Protein AF-I9QY25-F1 (afdb_monomer_lite)

Organism: NCBI:txid997874

Foldseek 3Di:
DVVVVVVVVVVVVVVVVVPDLQWWKWAQDPVDRKTFTDPDRCPPDDPQRVVVVLVDHPLQWFWDAAPVRQKIWIAGAPARHTGIITGSPDDDRIGGPVNVVVSCVVRVPDCCVRCNQVNNVVSVVVCLVVQNAFQVSVCVRQVDHADPQWDQRVPSQKIFGHDDGGTNDIAGNQNAHDQLVSCVPDPLNVQQLVVLVVLDDDSVSSRVSSNVLRVLLVVDDPVCQVVCVDPQNSSLSVVSSCVPVVDWDAQVVVCVSLSVQWDFDDDDCFWTWTDDDPDIFIATNRRTTDDDD

Structure (mmCIF, N/CA/C/O backbone):
data_AF-I9QY25-F1
#
_entry.id   AF-I9QY25-F1
#
loop_
_atom_site.group_PDB
_atom_site.id
_atom_site.type_symbol
_atom_site.label_atom_id
_atom_site.label_alt_id
_atom_site.label_comp_id
_atom_site.label_asym_id
_atom_site.label_entity_id
_atom_site.label_seq_id
_atom_site.pdbx_PDB_ins_code
_atom_site.Cartn_x
_atom_site.Cartn_y
_atom_site.Cartn_z
_atom_site.occupancy
_atom_site.B_iso_or_equiv
_atom_site.auth_seq_id
_atom_site.auth_comp_id
_atom_site.auth_asym_id
_atom_site.auth_atom_id
_atom_site.pdbx_PDB_model_num
ATOM 1 N N . MET A 1 1 ? 12.094 52.875 -14.397 1.00 48.88 1 MET A N 1
ATOM 2 C CA . MET A 1 1 ? 12.601 52.190 -15.612 1.00 48.88 1 MET A CA 1
ATOM 3 C C . MET A 1 1 ? 13.707 51.161 -15.349 1.00 48.88 1 MET A C 1
ATOM 5 O O . MET A 1 1 ? 13.515 50.025 -15.752 1.00 48.88 1 MET A O 1
ATOM 9 N N . LYS A 1 2 ? 14.810 51.464 -14.635 1.00 45.16 2 LYS A N 1
ATOM 10 C CA . LYS A 1 2 ? 15.917 50.494 -14.416 1.00 45.16 2 LYS A CA 1
ATOM 11 C C . LYS A 1 2 ? 15.538 49.197 -13.663 1.00 45.16 2 LYS A C 1
ATOM 13 O O . LYS A 1 2 ? 16.076 48.146 -13.980 1.00 45.16 2 LYS A O 1
ATOM 18 N N . ARG A 1 3 ? 14.589 49.241 -12.715 1.00 44.16 3 ARG A N 1
ATOM 19 C CA . ARG A 1 3 ? 14.143 48.051 -11.950 1.00 44.16 3 ARG A CA 1
ATOM 20 C C . ARG A 1 3 ? 13.257 47.084 -12.748 1.00 44.16 3 ARG A C 1
ATOM 22 O O . ARG A 1 3 ? 13.341 45.884 -12.534 1.00 44.16 3 ARG A O 1
ATOM 29 N N . ILE A 1 4 ? 12.460 47.597 -13.688 1.00 54.38 4 ILE A N 1
ATOM 30 C CA . ILE A 1 4 ? 11.592 46.779 -14.556 1.00 54.38 4 ILE A CA 1
ATOM 31 C C . ILE A 1 4 ? 12.439 46.043 -15.602 1.00 54.38 4 ILE A C 1
ATOM 33 O O . ILE A 1 4 ? 12.222 44.862 -15.845 1.00 54.38 4 ILE A O 1
ATOM 37 N N . LEU A 1 5 ? 13.466 46.710 -16.145 1.00 49.66 5 LEU A N 1
ATOM 38 C CA . LEU A 1 5 ? 14.411 46.094 -17.079 1.00 49.66 5 LEU A CA 1
ATOM 39 C C . LEU A 1 5 ? 15.208 44.953 -16.419 1.00 49.66 5 LEU A C 1
ATOM 41 O O . LEU A 1 5 ? 15.420 43.922 -17.044 1.00 49.66 5 LEU A O 1
ATOM 45 N N . PHE A 1 6 ? 15.589 45.106 -15.145 1.00 47.41 6 PHE A N 1
ATOM 46 C CA . PHE A 1 6 ? 16.298 44.068 -14.386 1.00 47.41 6 PHE A CA 1
ATOM 47 C C . PHE A 1 6 ? 15.404 42.858 -14.070 1.00 47.41 6 PHE A C 1
ATOM 49 O O . PHE A 1 6 ? 15.859 41.725 -14.164 1.00 47.41 6 PHE A O 1
ATOM 56 N N . PHE A 1 7 ? 14.120 43.081 -13.764 1.00 49.12 7 PHE A N 1
ATOM 57 C CA . PHE A 1 7 ? 13.146 42.003 -13.548 1.00 49.12 7 PHE A CA 1
ATOM 58 C C . PHE A 1 7 ? 12.831 41.233 -14.840 1.00 49.12 7 PHE A C 1
ATOM 60 O O . PHE A 1 7 ? 12.749 40.010 -14.819 1.00 49.12 7 PHE A O 1
ATOM 67 N N . LEU A 1 8 ? 12.722 41.930 -15.975 1.00 49.22 8 LEU A N 1
ATOM 68 C CA . LEU A 1 8 ? 12.556 41.302 -17.291 1.00 49.22 8 LEU A CA 1
ATOM 69 C C . LEU A 1 8 ? 13.801 40.518 -17.723 1.00 49.22 8 LEU A C 1
ATOM 71 O O . LEU A 1 8 ? 13.656 39.429 -18.262 1.00 49.22 8 LEU A O 1
ATOM 75 N N . LEU A 1 9 ? 15.009 41.018 -17.439 1.00 52.88 9 LEU A N 1
ATOM 76 C CA . LEU A 1 9 ? 16.264 40.290 -17.669 1.00 52.88 9 LEU A CA 1
ATOM 77 C C . LEU A 1 9 ? 16.407 39.058 -16.768 1.00 52.88 9 LEU A C 1
ATOM 79 O O . LEU A 1 9 ? 16.950 38.058 -17.222 1.00 52.88 9 LEU A O 1
ATOM 83 N N . LEU A 1 10 ? 15.889 39.103 -15.535 1.00 46.84 10 LEU A N 1
ATOM 84 C CA . LEU A 1 10 ? 15.859 37.952 -14.628 1.00 46.84 10 LEU A CA 1
ATOM 85 C C . LEU A 1 10 ? 14.854 36.886 -15.098 1.00 46.84 10 LEU A C 1
ATOM 87 O O . LEU A 1 10 ? 15.150 35.700 -15.077 1.00 46.84 10 LEU A O 1
ATOM 91 N N . ILE A 1 11 ? 13.676 37.299 -15.577 1.00 52.09 11 ILE A N 1
ATOM 92 C CA . ILE A 1 11 ? 12.681 36.382 -16.157 1.00 52.09 11 ILE A CA 1
ATOM 93 C C . ILE A 1 11 ? 13.186 35.813 -17.492 1.00 52.09 11 ILE A C 1
ATOM 95 O O . ILE A 1 11 ? 12.966 34.637 -17.775 1.00 52.09 11 ILE A O 1
ATOM 99 N N . LEU A 1 12 ? 13.910 36.601 -18.298 1.00 38.56 12 LEU A N 1
ATOM 100 C CA . LEU A 1 12 ? 14.587 36.085 -19.489 1.00 38.56 12 LEU A CA 1
ATOM 101 C C . LEU A 1 12 ? 15.712 35.113 -19.118 1.00 38.56 12 LEU A C 1
ATOM 103 O O . LEU A 1 12 ? 15.798 34.069 -19.743 1.00 38.56 12 LEU A O 1
ATOM 107 N N . SER A 1 13 ? 16.547 35.387 -18.110 1.00 44.09 13 SER A N 1
ATOM 108 C CA . SER A 1 13 ? 17.650 34.485 -17.743 1.00 44.09 13 SER A CA 1
ATOM 109 C C . SER A 1 13 ? 17.171 33.182 -17.096 1.00 44.09 13 SER A C 1
ATOM 111 O O . SER A 1 13 ? 17.763 32.134 -17.347 1.00 44.09 13 SER A O 1
ATOM 113 N N . ILE A 1 14 ? 16.059 33.207 -16.354 1.00 43.31 14 ILE A N 1
ATOM 114 C CA . ILE A 1 14 ? 15.400 31.996 -15.837 1.00 43.31 14 ILE A CA 1
ATOM 115 C C . ILE A 1 14 ? 14.810 31.163 -16.989 1.00 43.31 14 ILE A C 1
ATOM 117 O O . ILE A 1 14 ? 14.897 29.938 -16.956 1.00 43.31 14 ILE A O 1
ATOM 121 N N . ASN A 1 15 ? 14.285 31.807 -18.038 1.00 34.62 15 ASN A N 1
ATOM 122 C CA . ASN A 1 15 ? 13.790 31.117 -19.235 1.00 34.62 15 ASN A CA 1
ATOM 123 C C . ASN A 1 15 ? 14.898 30.695 -20.218 1.00 34.62 15 ASN A C 1
ATOM 125 O O . ASN A 1 15 ? 14.691 29.773 -20.993 1.00 34.62 15 ASN A O 1
ATOM 129 N N . ILE A 1 16 ? 16.070 31.336 -20.206 1.00 36.91 16 ILE A N 1
ATOM 130 C CA . ILE A 1 16 ? 17.208 30.953 -21.060 1.00 36.91 16 ILE A CA 1
ATOM 131 C C . ILE A 1 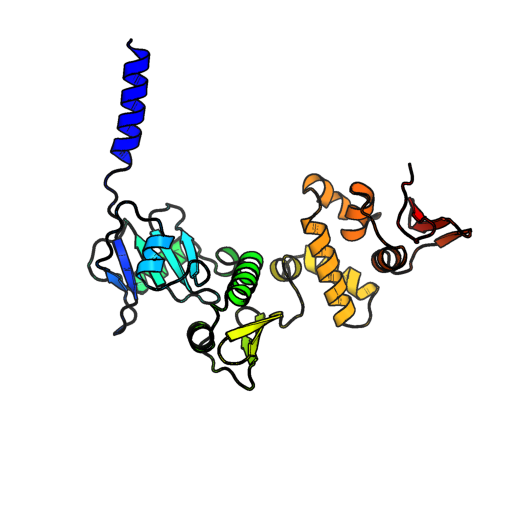16 ? 17.996 29.796 -20.425 1.00 36.91 16 ILE A C 1
ATOM 133 O O . ILE A 1 16 ? 18.485 28.932 -21.146 1.00 36.91 16 ILE A O 1
ATOM 137 N N . CYS A 1 17 ? 18.062 29.703 -19.091 1.00 32.25 17 CYS A N 1
ATOM 138 C CA . CYS A 1 17 ? 18.705 28.571 -18.408 1.00 32.25 17 CYS A CA 1
ATOM 139 C C . CYS A 1 17 ? 17.866 27.278 -18.382 1.00 32.25 17 CYS A C 1
ATOM 141 O O . CYS A 1 17 ? 18.402 26.233 -18.021 1.00 32.25 17 CYS A O 1
ATOM 143 N N . SER A 1 18 ? 16.584 27.308 -18.767 1.00 33.47 18 SER A N 1
ATOM 144 C CA . SER A 1 18 ? 15.737 26.105 -18.863 1.00 33.47 18 SER A CA 1
ATOM 145 C C . SER A 1 18 ? 15.717 25.470 -20.261 1.00 33.47 18 SER A C 1
ATOM 147 O O . SER A 1 18 ? 15.105 24.420 -20.455 1.00 33.47 18 SER A O 1
ATOM 149 N N . ILE A 1 19 ? 16.411 26.065 -21.237 1.00 42.88 19 ILE A N 1
ATOM 150 C CA . ILE A 1 19 ? 16.438 25.626 -22.635 1.00 42.88 19 ILE A CA 1
ATOM 151 C C . ILE A 1 19 ? 17.854 25.138 -22.961 1.00 42.88 19 ILE A C 1
ATOM 153 O O . ILE A 1 19 ? 18.700 25.948 -23.318 1.00 42.88 19 ILE A O 1
ATOM 157 N N . ALA A 1 20 ? 18.096 23.827 -22.801 1.00 40.28 20 ALA A N 1
ATOM 158 C CA . ALA A 1 20 ? 19.137 23.000 -23.461 1.00 40.28 20 ALA A CA 1
ATOM 159 C C . ALA A 1 20 ? 19.708 21.871 -22.573 1.00 40.28 20 ALA A C 1
ATOM 161 O O . ALA A 1 20 ? 20.866 21.483 -22.722 1.00 40.28 20 ALA A O 1
ATOM 162 N N . THR A 1 21 ? 18.929 21.291 -21.658 1.00 52.97 21 THR A N 1
ATOM 163 C CA . THR A 1 21 ? 19.218 19.915 -21.220 1.00 52.97 21 THR A CA 1
ATOM 164 C C . THR A 1 21 ? 18.370 18.982 -22.070 1.00 52.97 21 THR A C 1
ATOM 166 O O . THR A 1 21 ? 17.193 18.767 -21.800 1.00 52.97 21 THR A O 1
ATOM 169 N N . GLU A 1 22 ? 18.949 18.493 -23.168 1.00 70.69 22 GLU A N 1
ATOM 170 C CA . GLU A 1 22 ? 18.343 17.418 -23.953 1.00 70.69 22 GLU A CA 1
ATOM 171 C C . GLU A 1 22 ? 18.372 16.151 -23.100 1.00 70.69 22 GLU A C 1
ATOM 173 O O . GLU A 1 22 ? 19.410 15.508 -22.938 1.00 70.69 22 GLU A O 1
ATOM 178 N N . TYR A 1 23 ? 17.235 15.831 -22.490 1.00 84.50 23 TYR A N 1
ATOM 179 C CA . TYR A 1 23 ? 17.050 14.540 -21.851 1.00 84.50 23 TYR A CA 1
ATOM 180 C C . TYR A 1 23 ? 17.054 13.457 -22.926 1.00 84.50 23 TYR A C 1
ATOM 182 O O . TYR A 1 23 ? 16.398 13.577 -23.959 1.00 84.50 23 TYR A O 1
ATOM 190 N N . ILE A 1 24 ? 17.791 12.384 -22.677 1.00 91.31 24 ILE A N 1
ATOM 191 C CA . ILE A 1 24 ? 17.807 11.214 -23.541 1.00 91.31 24 ILE A CA 1
ATOM 192 C C . ILE A 1 24 ? 16.979 10.131 -22.866 1.00 91.31 24 ILE A C 1
ATOM 194 O O . ILE A 1 24 ? 17.177 9.837 -21.686 1.00 91.31 24 ILE A O 1
ATOM 198 N N . VAL A 1 25 ? 16.049 9.552 -23.623 1.00 94.19 25 VAL A N 1
ATOM 199 C CA . VAL A 1 25 ? 15.232 8.422 -23.182 1.00 94.19 25 VAL A CA 1
ATOM 200 C C . VAL A 1 25 ? 15.896 7.138 -23.646 1.00 94.19 25 VAL A C 1
ATOM 202 O O . VAL A 1 25 ? 16.154 6.970 -24.835 1.00 94.19 25 VAL A O 1
ATOM 205 N N . TYR A 1 26 ? 16.133 6.222 -22.721 1.00 96.50 26 TYR A N 1
ATOM 206 C CA . TYR A 1 26 ? 16.568 4.861 -22.991 1.00 96.50 26 TYR A CA 1
ATOM 207 C C . TYR A 1 26 ? 15.449 3.892 -22.629 1.00 96.50 26 TYR A C 1
ATOM 209 O O . TYR A 1 26 ? 14.805 4.054 -21.593 1.00 96.50 26 TYR A O 1
ATOM 217 N N . VAL A 1 27 ? 15.232 2.880 -23.462 1.00 96.62 27 VAL A N 1
ATOM 218 C CA . VAL A 1 27 ? 14.245 1.812 -23.241 1.00 96.62 27 VAL A CA 1
ATOM 219 C C . VAL A 1 27 ? 14.946 0.453 -23.211 1.00 96.62 27 VAL A C 1
ATOM 221 O O . VAL A 1 27 ? 15.998 0.321 -23.846 1.00 96.62 27 VAL A O 1
ATOM 224 N N . PRO A 1 28 ? 14.410 -0.551 -22.492 1.00 95.56 28 PRO A N 1
ATOM 225 C CA . PRO A 1 28 ? 14.968 -1.898 -22.497 1.00 95.56 28 PRO A CA 1
ATOM 226 C C . PRO A 1 28 ? 15.128 -2.434 -23.920 1.00 95.56 28 PRO A C 1
ATOM 228 O O . PRO A 1 28 ? 14.218 -2.326 -24.746 1.00 95.56 28 PRO A O 1
ATOM 231 N N . ASN A 1 29 ? 16.282 -3.027 -24.209 1.00 92.75 29 ASN A N 1
ATOM 232 C CA . ASN A 1 29 ? 16.488 -3.751 -25.451 1.00 92.75 29 ASN A CA 1
ATOM 233 C C . ASN A 1 29 ? 15.792 -5.116 -25.368 1.00 92.75 29 ASN A C 1
ATOM 235 O O . ASN A 1 29 ? 15.903 -5.831 -24.381 1.00 92.75 29 ASN A O 1
ATOM 239 N N . THR A 1 30 ? 15.094 -5.519 -26.424 1.00 86.44 30 THR A N 1
ATOM 240 C CA . THR A 1 30 ? 14.435 -6.833 -26.479 1.00 86.44 30 THR A CA 1
ATOM 241 C C . THR A 1 30 ? 15.406 -7.978 -26.772 1.00 86.44 30 THR A C 1
ATOM 243 O O . THR A 1 30 ? 15.038 -9.141 -26.635 1.00 86.44 30 THR A O 1
ATOM 246 N N . GLN A 1 31 ? 16.637 -7.667 -27.189 1.00 87.31 31 GLN A N 1
ATOM 247 C CA . GLN A 1 31 ? 17.643 -8.654 -27.596 1.00 87.31 31 GLN A CA 1
ATOM 248 C C . GLN A 1 31 ? 18.694 -8.956 -26.520 1.00 87.31 31 GLN A C 1
ATOM 250 O O . GLN A 1 31 ? 19.385 -9.967 -26.615 1.00 87.31 31 GLN A O 1
ATOM 255 N N . ASN A 1 32 ? 18.874 -8.069 -25.541 1.00 90.81 32 ASN A N 1
ATOM 256 C CA . ASN A 1 32 ? 19.834 -8.222 -24.449 1.00 90.81 32 ASN A CA 1
ATOM 257 C C . ASN A 1 32 ? 19.424 -7.359 -23.251 1.00 90.81 32 ASN A C 1
ATOM 259 O O . ASN A 1 32 ? 18.462 -6.609 -23.325 1.00 90.81 32 ASN A O 1
ATOM 263 N N . GLU A 1 33 ? 20.177 -7.438 -22.160 1.00 88.62 33 GLU A N 1
ATOM 264 C CA . GLU A 1 33 ? 19.867 -6.733 -20.910 1.00 88.62 33 GLU A CA 1
ATOM 265 C C . GLU A 1 33 ? 20.170 -5.221 -20.942 1.00 88.62 33 GLU A C 1
ATOM 267 O O . GLU A 1 33 ? 19.865 -4.510 -19.989 1.00 88.62 33 GLU A O 1
ATOM 272 N N . ASN A 1 34 ? 20.773 -4.701 -22.017 1.00 94.62 34 ASN A N 1
ATOM 273 C CA . ASN A 1 34 ? 21.101 -3.279 -22.116 1.00 94.62 34 ASN A CA 1
ATOM 274 C C . ASN A 1 34 ? 19.884 -2.439 -22.516 1.00 94.62 34 ASN A C 1
ATOM 276 O O . ASN A 1 34 ? 18.829 -2.941 -22.896 1.00 94.62 34 ASN A O 1
ATOM 280 N N . PHE A 1 35 ? 20.069 -1.125 -22.495 1.00 96.31 35 PHE A N 1
ATOM 281 C CA . PHE A 1 35 ? 19.060 -0.157 -22.882 1.00 96.31 35 PHE A CA 1
ATOM 282 C C . PHE A 1 35 ? 19.514 0.584 -24.131 1.00 96.31 35 PHE A C 1
ATOM 284 O O . PHE A 1 35 ? 20.694 0.893 -24.295 1.00 96.31 35 PHE A O 1
ATOM 291 N N . ILE A 1 36 ? 18.577 0.878 -25.022 1.00 95.44 36 ILE A N 1
ATOM 292 C CA . ILE A 1 36 ? 18.845 1.584 -26.275 1.00 95.44 36 ILE A CA 1
ATOM 293 C C . ILE A 1 36 ? 18.184 2.951 -26.255 1.00 95.44 36 ILE A C 1
ATOM 295 O O . ILE A 1 36 ? 17.087 3.120 -25.718 1.00 95.44 36 ILE A O 1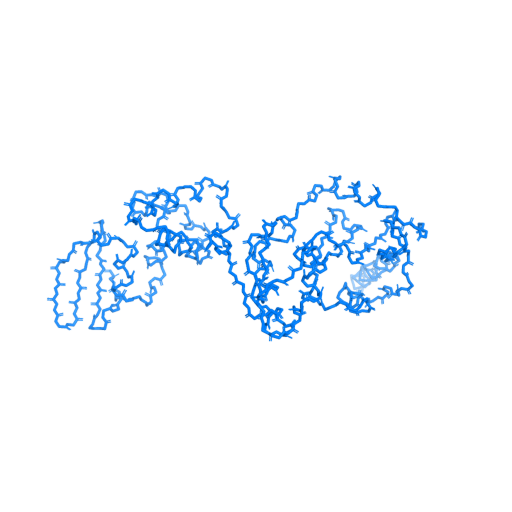
ATOM 299 N N . LYS A 1 37 ? 18.857 3.932 -26.850 1.00 94.12 37 LYS A N 1
ATOM 300 C CA . LYS A 1 37 ? 18.304 5.268 -27.035 1.00 94.12 37 LYS A CA 1
ATOM 301 C C . LYS A 1 37 ? 17.018 5.188 -27.863 1.00 94.12 37 LYS A C 1
ATOM 303 O O . LYS A 1 37 ? 17.013 4.671 -28.977 1.00 94.12 37 LYS A O 1
ATOM 308 N N . SER A 1 38 ? 15.938 5.720 -27.307 1.00 92.50 38 SER A N 1
ATOM 309 C CA . SER A 1 38 ? 14.655 5.881 -27.978 1.00 92.50 38 SER A CA 1
ATOM 310 C C . SER A 1 38 ? 14.662 7.126 -28.868 1.00 92.50 38 SER A C 1
ATOM 312 O O . SER A 1 38 ? 15.370 8.099 -28.605 1.00 92.50 38 SER A O 1
ATOM 314 N N . ASN A 1 39 ? 13.829 7.104 -29.908 1.00 89.38 39 ASN A N 1
ATOM 315 C CA . ASN A 1 39 ? 13.608 8.237 -30.809 1.00 89.38 39 ASN A CA 1
ATOM 316 C C . ASN A 1 39 ? 12.528 9.210 -30.297 1.00 89.38 39 ASN A C 1
ATOM 318 O O . ASN A 1 39 ? 12.127 10.110 -31.032 1.00 89.38 39 ASN A O 1
ATOM 322 N N . ILE A 1 40 ? 12.028 9.024 -29.069 1.00 87.81 40 ILE A N 1
ATOM 323 C CA . ILE A 1 40 ? 11.030 9.915 -28.467 1.00 87.81 40 ILE A CA 1
ATOM 324 C C . ILE A 1 40 ? 11.616 11.320 -28.315 1.00 87.81 40 ILE A C 1
ATOM 326 O O . ILE A 1 40 ? 12.612 11.522 -27.620 1.00 87.81 40 ILE A O 1
ATOM 330 N N . ASP A 1 41 ? 10.953 12.297 -28.933 1.00 82.75 41 ASP A N 1
ATOM 331 C CA . ASP A 1 41 ? 11.227 13.709 -28.684 1.00 82.75 41 ASP A CA 1
ATOM 332 C C . ASP A 1 41 ? 10.729 14.077 -27.284 1.00 82.75 41 ASP A C 1
ATOM 334 O O . ASP A 1 41 ? 9.536 13.983 -27.002 1.00 82.75 41 ASP A O 1
ATOM 338 N N . VAL A 1 42 ? 11.638 14.484 -26.404 1.00 82.75 42 VAL A N 1
ATOM 339 C CA . VAL A 1 42 ? 11.336 14.869 -25.017 1.00 82.75 42 VAL A CA 1
ATOM 340 C C . VAL A 1 42 ? 10.912 16.330 -24.876 1.00 82.75 42 VAL A C 1
ATOM 342 O O . VAL A 1 42 ? 10.529 16.766 -23.788 1.00 82.75 42 VAL A O 1
ATOM 345 N N . LYS A 1 43 ? 11.013 17.129 -25.944 1.00 81.56 43 LYS A N 1
ATOM 346 C CA . LYS A 1 43 ? 10.816 18.574 -25.868 1.00 81.56 43 LYS A CA 1
ATOM 347 C C . LYS A 1 43 ? 9.390 18.905 -25.428 1.00 81.56 43 LYS A C 1
ATOM 349 O O . LYS A 1 43 ? 8.419 18.535 -26.079 1.00 81.56 43 LYS A O 1
ATOM 354 N N . ASN A 1 44 ? 9.277 19.657 -24.332 1.00 80.81 44 ASN A N 1
ATOM 355 C CA . ASN A 1 44 ? 8.008 20.075 -23.724 1.00 80.81 44 ASN A CA 1
ATOM 356 C C . ASN A 1 44 ? 7.077 18.917 -23.303 1.00 80.81 44 ASN A C 1
ATOM 358 O O . ASN A 1 44 ? 5.873 19.136 -23.165 1.00 80.81 44 ASN A O 1
ATOM 362 N N . LYS A 1 45 ? 7.599 17.701 -23.087 1.00 84.50 45 LYS A N 1
ATOM 363 C CA . LYS A 1 45 ? 6.807 16.562 -22.601 1.00 84.50 45 LYS A CA 1
ATOM 364 C C . LYS A 1 45 ? 7.009 16.336 -21.106 1.00 84.50 45 LYS A C 1
ATOM 366 O O . LYS A 1 45 ? 8.117 16.456 -20.589 1.00 84.50 45 LYS A O 1
ATOM 371 N N . SER A 1 46 ? 5.924 15.994 -20.415 1.00 89.31 46 SER A N 1
ATOM 372 C CA . SER A 1 46 ? 5.994 15.416 -19.072 1.00 89.31 46 SER A CA 1
ATOM 373 C C . SER A 1 46 ? 6.479 13.963 -19.147 1.00 89.31 46 SER A C 1
ATOM 375 O O . SER A 1 46 ? 6.448 13.339 -20.209 1.00 89.31 46 SER A O 1
ATOM 377 N N . ILE A 1 47 ? 6.886 13.404 -18.005 1.00 90.56 47 ILE A N 1
ATOM 378 C CA . ILE A 1 47 ? 7.208 11.971 -17.888 1.00 90.56 47 ILE A CA 1
ATOM 379 C C . ILE A 1 47 ? 6.000 11.114 -18.284 1.00 90.56 47 ILE A C 1
ATOM 381 O O . ILE A 1 47 ? 6.172 10.104 -18.962 1.00 90.56 47 ILE A O 1
ATOM 385 N N . ASP A 1 48 ? 4.792 11.557 -17.935 1.00 91.19 48 ASP A N 1
ATOM 386 C CA . ASP A 1 48 ? 3.554 10.861 -18.281 1.00 91.19 48 ASP A CA 1
ATOM 387 C C . ASP A 1 48 ? 3.334 10.794 -19.788 1.00 91.19 48 ASP A C 1
ATOM 389 O O . ASP A 1 48 ? 3.072 9.716 -20.309 1.00 91.19 48 ASP A O 1
ATOM 393 N N . ASN A 1 49 ? 3.560 11.896 -20.509 1.00 91.81 49 ASN A N 1
ATOM 394 C CA . ASN A 1 49 ? 3.457 11.900 -21.968 1.00 91.81 49 ASN A CA 1
ATOM 395 C C . ASN A 1 49 ? 4.516 10.986 -22.612 1.00 91.81 49 ASN A C 1
ATOM 397 O O . ASN A 1 49 ? 4.234 10.311 -23.598 1.00 91.81 49 ASN A O 1
ATOM 401 N N . ILE A 1 50 ? 5.735 10.946 -22.057 1.00 92.56 50 ILE A N 1
ATOM 402 C CA . ILE A 1 50 ? 6.801 10.047 -22.533 1.00 92.56 50 ILE A CA 1
ATOM 403 C C . ILE A 1 50 ? 6.393 8.581 -22.326 1.00 92.56 50 ILE A C 1
ATOM 405 O O . ILE A 1 50 ? 6.545 7.768 -23.235 1.00 92.56 50 ILE A O 1
ATOM 409 N N . CYS A 1 51 ? 5.864 8.235 -21.151 1.00 93.12 51 CYS A N 1
ATOM 410 C CA . CYS A 1 51 ? 5.446 6.868 -20.843 1.00 93.12 51 CYS A CA 1
ATOM 411 C C . CYS A 1 51 ? 4.194 6.448 -21.627 1.00 93.12 51 CYS A C 1
ATOM 413 O O . CYS A 1 51 ? 4.104 5.297 -22.051 1.00 93.12 51 CYS A O 1
ATOM 415 N N . GLU A 1 52 ? 3.266 7.370 -21.881 1.00 93.12 52 GLU A N 1
ATOM 416 C CA . GLU A 1 52 ? 2.086 7.128 -22.712 1.00 93.12 52 GLU A CA 1
ATOM 417 C C . GLU A 1 52 ? 2.473 6.824 -24.167 1.00 93.12 52 GLU A C 1
ATOM 419 O O . GLU A 1 52 ? 1.951 5.876 -24.751 1.00 93.12 52 GLU A O 1
ATOM 424 N N . GLU A 1 53 ? 3.461 7.532 -24.729 1.00 94.06 53 GLU A N 1
ATOM 425 C CA . GLU A 1 53 ? 4.030 7.208 -26.050 1.00 94.06 53 GLU A CA 1
ATOM 426 C C . GLU A 1 53 ? 4.729 5.842 -26.089 1.00 94.06 53 GLU A C 1
ATOM 428 O O . GLU A 1 53 ? 4.784 5.202 -27.140 1.00 94.06 53 GLU A O 1
ATOM 433 N N . LEU A 1 54 ? 5.220 5.364 -24.943 1.00 93.06 54 LEU A N 1
ATOM 434 C CA . LEU A 1 54 ? 5.732 4.001 -24.772 1.00 93.06 54 LEU A CA 1
ATOM 435 C C . LEU A 1 54 ? 4.621 2.962 -24.533 1.00 93.06 54 LEU A C 1
ATOM 437 O O . LEU A 1 54 ? 4.921 1.780 -24.368 1.00 93.06 54 LEU A O 1
ATOM 441 N N . GLY A 1 55 ? 3.351 3.376 -24.520 1.00 92.69 55 GLY A N 1
ATOM 442 C CA . GLY A 1 55 ? 2.188 2.508 -24.334 1.00 92.69 55 GLY A CA 1
ATOM 443 C C . GLY A 1 55 ? 1.818 2.235 -22.874 1.00 92.69 55 GLY A C 1
ATOM 444 O O . GLY A 1 55 ? 1.048 1.311 -22.609 1.00 92.69 55 GLY A O 1
ATOM 445 N N . TYR A 1 56 ? 2.342 3.009 -21.920 1.00 91.88 56 TYR A N 1
ATOM 446 C CA . TYR A 1 56 ? 2.075 2.830 -20.493 1.00 91.88 56 TYR A CA 1
ATOM 447 C C . TYR A 1 56 ? 1.149 3.913 -19.942 1.00 91.88 56 TYR A C 1
ATOM 449 O O . TYR A 1 56 ? 1.419 5.106 -20.034 1.00 91.88 56 TYR A O 1
ATOM 457 N N . SER A 1 57 ? 0.073 3.484 -19.279 1.00 92.25 57 SER A N 1
ATOM 458 C CA . SER A 1 57 ? -0.753 4.381 -18.467 1.00 92.25 57 SER A CA 1
ATOM 459 C C . SER A 1 57 ? 0.014 4.837 -17.212 1.00 92.25 57 SER A C 1
ATOM 461 O O . SER A 1 57 ? 0.699 4.002 -16.615 1.00 92.25 57 SER A O 1
ATOM 463 N N . PRO A 1 58 ? -0.181 6.082 -16.724 1.00 89.19 58 PRO A N 1
ATOM 464 C CA . PRO A 1 58 ? 0.385 6.575 -15.459 1.00 89.19 58 PRO A CA 1
ATOM 465 C C . PRO A 1 58 ? 0.108 5.717 -14.218 1.00 89.19 58 PRO A C 1
ATOM 467 O O . PRO A 1 58 ? 0.781 5.850 -13.203 1.00 89.19 58 PRO A O 1
ATOM 470 N N . LEU A 1 59 ? -0.879 4.818 -14.279 1.00 91.81 59 LEU A N 1
ATOM 471 C CA . LEU A 1 59 ? -1.188 3.892 -13.187 1.00 91.81 59 LEU A CA 1
ATOM 472 C C . LEU A 1 59 ? -0.385 2.589 -13.225 1.00 91.81 59 LEU A C 1
ATOM 474 O O . LEU A 1 59 ? -0.401 1.844 -12.247 1.00 91.81 59 LEU A O 1
ATOM 478 N N . LEU A 1 60 ? 0.308 2.314 -14.331 1.00 94.44 60 LEU A N 1
ATOM 479 C CA . LEU A 1 60 ? 1.065 1.081 -14.557 1.00 94.44 60 LEU A CA 1
ATOM 480 C C . LEU A 1 60 ? 2.568 1.244 -14.318 1.00 94.44 60 LEU A C 1
ATOM 482 O O . LEU A 1 60 ? 3.312 0.273 -14.465 1.00 94.44 60 LEU A O 1
ATOM 486 N N . TYR A 1 61 ? 3.011 2.428 -13.892 1.00 95.31 61 TYR A N 1
ATOM 487 C CA . TYR A 1 61 ? 4.387 2.665 -13.476 1.00 95.31 61 TYR A CA 1
ATOM 488 C C . TYR A 1 61 ? 4.496 3.548 -12.234 1.00 95.31 61 TYR A C 1
ATOM 490 O O . TYR A 1 61 ? 3.541 4.201 -11.816 1.00 95.31 61 TYR A O 1
ATOM 498 N N . TYR A 1 62 ? 5.686 3.552 -11.645 1.00 95.31 62 TYR A N 1
ATOM 499 C CA . TYR A 1 62 ? 6.118 4.534 -10.663 1.00 95.31 62 TYR A CA 1
ATOM 500 C C . TYR A 1 62 ? 7.473 5.110 -11.072 1.00 95.31 62 TYR A C 1
ATOM 502 O O . TYR A 1 62 ? 8.250 4.490 -11.801 1.00 95.31 62 TYR A O 1
ATOM 510 N N . THR A 1 63 ? 7.758 6.312 -10.589 1.00 95.44 63 THR A N 1
ATOM 511 C CA . THR A 1 63 ? 8.940 7.073 -10.989 1.00 95.44 63 THR A CA 1
ATOM 512 C C . THR A 1 63 ? 9.869 7.264 -9.805 1.00 95.44 63 THR A C 1
ATOM 514 O O . THR A 1 63 ? 9.427 7.557 -8.695 1.00 95.44 63 THR A O 1
ATOM 517 N N . TRP A 1 64 ? 11.169 7.147 -10.049 1.00 96.00 64 TRP A N 1
ATOM 518 C CA . TRP A 1 64 ? 12.201 7.475 -9.077 1.00 96.00 64 TRP A CA 1
ATOM 519 C C . TRP A 1 64 ? 13.265 8.383 -9.699 1.00 96.00 64 TRP A C 1
ATOM 521 O O . TRP A 1 64 ? 13.593 8.265 -10.880 1.00 96.00 64 TRP A O 1
ATOM 531 N N . PHE A 1 65 ? 13.810 9.285 -8.885 1.00 93.38 65 PHE A N 1
ATOM 532 C CA . PHE A 1 65 ? 14.779 10.294 -9.299 1.00 93.38 65 PHE A CA 1
ATOM 533 C C . PHE A 1 65 ? 16.090 10.105 -8.543 1.00 93.38 65 PHE A C 1
ATOM 535 O O . PHE A 1 65 ? 16.089 9.857 -7.334 1.00 93.38 65 PHE A O 1
ATOM 542 N N . THR A 1 66 ? 17.212 10.292 -9.236 1.00 92.94 66 THR A N 1
ATOM 543 C CA . THR A 1 66 ? 18.506 10.438 -8.566 1.00 92.94 66 THR A CA 1
ATOM 544 C C . THR A 1 66 ? 18.518 11.696 -7.702 1.00 92.94 66 THR A C 1
ATOM 546 O O . THR A 1 66 ? 17.795 12.659 -7.963 1.00 92.94 66 THR A O 1
ATOM 549 N N . LYS A 1 67 ? 19.369 11.724 -6.669 1.00 88.25 67 LYS A N 1
ATOM 550 C CA . LYS A 1 67 ? 19.435 12.856 -5.721 1.00 88.25 67 LYS A CA 1
ATOM 551 C C . LYS A 1 67 ? 19.805 14.182 -6.391 1.00 88.25 67 LYS A C 1
ATOM 553 O O . LYS A 1 67 ? 19.452 15.245 -5.891 1.00 88.25 67 LYS A O 1
ATOM 558 N N . ASP A 1 68 ? 20.537 14.108 -7.498 1.00 88.12 68 ASP A N 1
ATOM 559 C CA . ASP A 1 68 ? 20.946 15.251 -8.312 1.00 88.12 68 ASP A CA 1
ATOM 560 C C . ASP A 1 68 ? 19.945 15.605 -9.426 1.00 88.12 68 ASP A C 1
ATOM 562 O O . ASP A 1 68 ? 20.207 16.524 -10.199 1.00 88.12 68 ASP A O 1
ATOM 566 N N . TYR A 1 69 ? 18.821 14.881 -9.518 1.00 85.81 69 TYR A N 1
ATOM 567 C CA . TYR A 1 69 ? 17.763 15.032 -10.523 1.00 85.81 69 TYR A CA 1
AT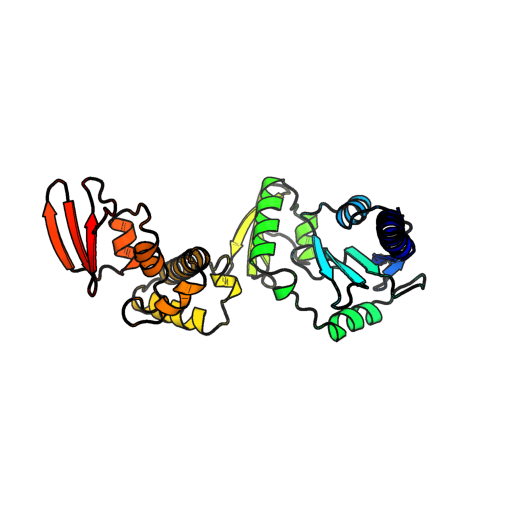OM 568 C C . TYR A 1 69 ? 18.227 14.916 -11.983 1.00 85.81 69 TYR A C 1
ATOM 570 O O . TYR A 1 69 ? 17.485 15.265 -12.900 1.00 85.81 69 TYR A O 1
ATOM 578 N N . LYS A 1 70 ? 19.436 14.400 -12.236 1.00 89.44 70 LYS A N 1
ATOM 579 C CA . LYS A 1 70 ? 19.947 14.240 -13.605 1.00 89.44 70 LYS A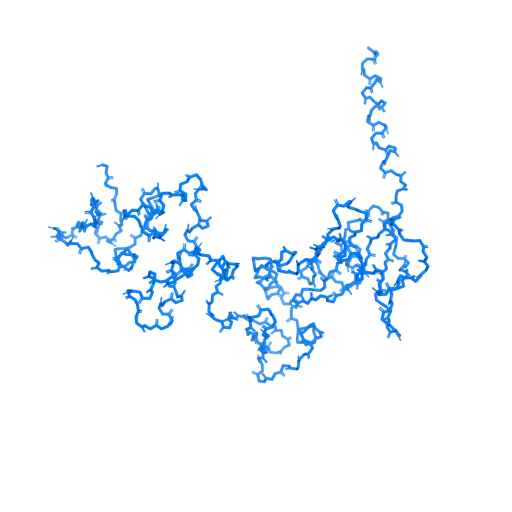 CA 1
ATOM 580 C C . LYS A 1 70 ? 19.400 13.015 -14.314 1.00 89.44 70 LYS A C 1
ATOM 582 O O . LYS A 1 70 ? 19.433 12.975 -15.545 1.00 89.44 70 LYS A O 1
ATOM 587 N N . THR A 1 71 ? 18.952 12.022 -13.548 1.00 91.88 71 THR A N 1
ATOM 588 C CA . THR A 1 71 ? 18.400 10.774 -14.066 1.00 91.88 71 THR A CA 1
ATOM 589 C C . THR A 1 71 ? 17.077 10.463 -13.386 1.00 91.88 71 THR A C 1
ATOM 591 O O . THR A 1 71 ? 16.948 10.509 -12.164 1.00 91.88 71 THR A O 1
ATOM 594 N N . THR A 1 72 ? 16.101 10.117 -14.209 1.00 94.44 72 THR A N 1
ATOM 595 C CA . THR A 1 72 ? 14.790 9.623 -13.811 1.00 94.44 72 THR A CA 1
ATOM 596 C C . THR A 1 72 ? 14.641 8.206 -14.338 1.00 94.44 72 THR A C 1
ATOM 598 O O . THR A 1 72 ? 14.957 7.946 -15.497 1.00 94.44 72 THR A O 1
ATOM 601 N N . ILE A 1 73 ? 14.159 7.289 -13.509 1.00 97.00 73 ILE A N 1
ATOM 602 C CA . ILE A 1 73 ? 13.901 5.903 -13.900 1.00 97.00 73 ILE A CA 1
ATOM 603 C C . ILE A 1 73 ? 12.424 5.617 -13.651 1.00 97.00 73 ILE A C 1
ATOM 605 O O . ILE A 1 73 ? 11.924 5.825 -12.543 1.00 97.00 73 ILE A O 1
ATOM 609 N N . CYS A 1 74 ? 11.732 5.174 -14.698 1.00 97.38 74 CYS A N 1
ATOM 610 C CA . CYS A 1 74 ? 10.335 4.762 -14.630 1.00 97.38 74 CYS A CA 1
ATOM 611 C C . CYS A 1 74 ? 10.290 3.238 -14.570 1.00 97.38 74 CYS A C 1
ATOM 613 O O . CYS A 1 74 ? 10.836 2.571 -15.449 1.00 97.38 74 CYS A O 1
ATOM 615 N N . PHE A 1 75 ? 9.647 2.700 -13.543 1.00 97.44 75 PHE A N 1
ATOM 616 C CA . PHE A 1 75 ? 9.536 1.271 -13.273 1.00 97.44 75 PHE A CA 1
ATOM 617 C C . PHE A 1 75 ? 8.086 0.825 -13.409 1.00 97.44 75 PHE A C 1
ATOM 619 O O . PHE A 1 75 ? 7.191 1.558 -12.994 1.00 97.44 75 PHE A O 1
ATOM 626 N N . LYS A 1 76 ? 7.825 -0.377 -13.920 1.00 96.50 76 LYS A N 1
ATOM 627 C CA . LYS A 1 76 ? 6.481 -0.963 -13.864 1.00 96.50 76 LYS A CA 1
ATOM 628 C C . LYS A 1 76 ? 6.058 -1.117 -12.406 1.00 96.50 76 LYS A C 1
ATOM 630 O O . LYS A 1 76 ? 6.870 -1.465 -11.551 1.00 96.50 76 LYS A O 1
ATOM 635 N N . ILE A 1 77 ? 4.775 -0.910 -12.114 1.00 96.25 77 ILE A N 1
ATOM 636 C CA . ILE A 1 77 ? 4.258 -1.170 -10.765 1.00 96.25 77 ILE A CA 1
ATOM 637 C C . ILE A 1 77 ? 4.559 -2.605 -10.316 1.00 96.25 77 ILE A C 1
ATOM 639 O O . ILE A 1 77 ? 4.667 -3.514 -11.134 1.00 96.25 77 ILE A O 1
ATOM 643 N N . LEU A 1 78 ? 4.672 -2.793 -9.001 1.00 95.94 78 LEU A N 1
ATOM 644 C CA . LEU A 1 78 ? 4.839 -4.090 -8.328 1.00 95.94 78 LEU A CA 1
ATOM 645 C C . LEU A 1 78 ? 6.121 -4.856 -8.707 1.00 95.94 78 LEU A C 1
ATOM 647 O O . LEU A 1 78 ? 6.254 -6.028 -8.363 1.00 95.94 78 LEU A O 1
ATOM 651 N N . SER A 1 79 ? 7.074 -4.218 -9.384 1.00 95.62 79 SER A N 1
ATOM 652 C CA . SER A 1 79 ? 8.342 -4.825 -9.793 1.00 95.62 79 SER A CA 1
ATOM 653 C C . SER A 1 79 ? 9.439 -3.767 -9.884 1.00 95.62 79 SER A C 1
ATOM 655 O O . SER A 1 79 ? 9.169 -2.575 -9.776 1.00 95.62 79 SER A O 1
ATOM 657 N N . MET A 1 80 ? 10.678 -4.206 -10.102 1.00 94.38 80 MET A N 1
ATOM 658 C CA . MET A 1 80 ? 11.800 -3.329 -10.458 1.00 94.38 80 MET A CA 1
ATOM 659 C C . MET A 1 80 ? 12.073 -3.333 -11.972 1.00 94.38 80 MET A C 1
ATOM 661 O O . MET A 1 80 ? 13.137 -2.896 -12.408 1.00 94.38 80 MET A O 1
ATOM 665 N N . ASP A 1 81 ? 11.116 -3.802 -12.779 1.00 94.56 81 ASP A N 1
ATOM 666 C CA . ASP A 1 81 ? 11.215 -3.774 -14.236 1.00 94.56 81 ASP A CA 1
ATOM 667 C C . ASP A 1 81 ? 11.219 -2.331 -14.731 1.00 94.56 81 ASP A C 1
ATOM 669 O O . ASP A 1 81 ? 10.255 -1.591 -14.532 1.00 94.56 81 ASP A O 1
ATOM 673 N N . ILE A 1 82 ? 12.276 -1.931 -15.428 1.00 96.31 82 ILE A N 1
ATOM 674 C CA . ILE A 1 82 ? 12.396 -0.575 -15.961 1.00 96.31 82 ILE A CA 1
ATOM 675 C C . ILE A 1 82 ? 11.617 -0.464 -17.274 1.00 96.31 82 ILE A C 1
ATOM 677 O O . ILE A 1 82 ? 11.780 -1.274 -18.181 1.00 96.31 82 ILE A O 1
ATOM 681 N N . ILE A 1 83 ? 10.799 0.578 -17.389 1.00 95.81 83 ILE A N 1
ATOM 682 C CA . ILE A 1 83 ? 10.116 0.983 -18.625 1.00 95.81 83 ILE A CA 1
ATOM 683 C C . ILE A 1 83 ? 11.026 1.889 -19.443 1.00 95.81 83 ILE A C 1
ATOM 685 O O . ILE A 1 83 ? 11.216 1.678 -20.639 1.00 95.81 83 ILE A O 1
ATOM 689 N N . CYS A 1 84 ? 11.597 2.902 -18.792 1.00 96.56 84 CYS A N 1
ATOM 690 C CA . CYS A 1 84 ? 12.553 3.797 -19.420 1.00 96.56 84 CYS A CA 1
ATOM 691 C C . CYS A 1 84 ? 13.460 4.493 -18.402 1.00 96.56 84 CYS A C 1
ATOM 693 O O . CYS A 1 84 ? 13.090 4.710 -17.245 1.00 96.56 84 CYS A O 1
ATOM 695 N N . VAL A 1 85 ? 14.630 4.912 -18.877 1.00 96.69 85 VAL A N 1
ATOM 696 C CA . VAL A 1 85 ? 15.564 5.794 -18.170 1.00 96.69 85 VAL A CA 1
ATOM 697 C C . VAL A 1 85 ? 15.638 7.114 -18.924 1.00 96.69 85 VAL A C 1
ATOM 699 O O . VAL A 1 85 ? 15.944 7.133 -20.110 1.00 96.69 85 VAL A O 1
ATOM 702 N N . ILE A 1 86 ? 15.373 8.222 -18.243 1.00 94.31 86 ILE A N 1
ATOM 703 C CA . ILE A 1 86 ? 15.428 9.574 -18.797 1.00 94.31 86 ILE A CA 1
ATOM 704 C C . ILE A 1 86 ? 16.613 10.274 -18.139 1.00 94.31 86 ILE A C 1
ATOM 706 O O . ILE A 1 86 ? 16.596 10.514 -16.932 1.00 94.31 86 ILE A O 1
ATOM 710 N N . THR A 1 87 ? 17.668 10.571 -18.894 1.00 91.56 87 THR A N 1
ATOM 711 C CA . THR A 1 87 ? 18.914 11.090 -18.314 1.00 91.56 87 THR A CA 1
ATOM 712 C C . THR A 1 87 ? 19.561 12.175 -19.158 1.00 91.56 87 THR A C 1
ATOM 714 O O . THR A 1 87 ? 19.470 12.183 -20.382 1.00 91.56 87 THR A O 1
ATOM 717 N N . THR A 1 88 ? 20.247 13.090 -18.480 1.00 86.12 88 THR A N 1
ATOM 718 C CA . THR A 1 88 ? 21.140 14.092 -19.088 1.00 86.12 88 THR A CA 1
ATOM 719 C C . THR A 1 88 ? 22.616 13.700 -18.974 1.00 86.12 88 THR A C 1
ATOM 721 O O . THR A 1 88 ? 23.477 14.327 -19.592 1.00 86.12 88 THR A O 1
ATOM 724 N N . SER A 1 89 ? 22.918 12.660 -18.190 1.00 80.06 89 SER A N 1
ATOM 725 C CA . SER A 1 89 ? 24.283 12.257 -17.832 1.00 80.06 89 SER A CA 1
ATOM 726 C C . SER A 1 89 ? 24.913 11.274 -18.816 1.00 80.06 89 SER A C 1
ATOM 728 O O . SER A 1 89 ? 26.122 11.066 -18.760 1.00 80.06 89 SER A O 1
ATOM 730 N N . TYR A 1 90 ? 24.123 10.672 -19.708 1.00 81.69 90 TYR A N 1
ATOM 731 C CA . TYR A 1 90 ? 24.573 9.598 -20.590 1.00 81.69 90 TYR A CA 1
ATOM 732 C C . TYR A 1 90 ? 24.194 9.885 -22.044 1.00 81.69 90 TYR A C 1
ATOM 734 O O . TYR A 1 90 ? 23.023 10.137 -22.330 1.00 81.69 90 TYR A O 1
ATOM 742 N N . LYS A 1 91 ? 25.176 9.872 -22.955 1.00 81.69 91 LYS A N 1
ATOM 743 C CA . LYS A 1 91 ? 25.012 10.333 -24.349 1.00 81.69 91 LYS A CA 1
ATOM 744 C C . LYS A 1 91 ? 25.209 9.254 -25.417 1.00 81.69 91 LYS A C 1
ATOM 746 O O . LYS A 1 91 ? 24.932 9.533 -26.584 1.00 81.69 91 LYS A O 1
ATOM 751 N N . ASP A 1 92 ? 25.671 8.065 -25.040 1.00 86.50 92 ASP A N 1
ATOM 752 C CA . ASP A 1 92 ? 25.905 6.979 -25.993 1.00 86.50 92 ASP A CA 1
ATOM 753 C C . ASP A 1 92 ? 24.585 6.359 -26.466 1.00 86.50 92 ASP A C 1
ATOM 755 O O . ASP A 1 92 ? 23.543 6.501 -25.840 1.00 86.50 92 ASP A O 1
ATOM 759 N N . THR A 1 93 ? 24.602 5.643 -27.589 1.00 88.62 93 THR A N 1
ATOM 760 C CA . THR A 1 93 ? 23.384 5.019 -28.140 1.00 88.62 93 THR A CA 1
ATOM 761 C C . THR A 1 93 ? 22.873 3.855 -27.284 1.00 88.62 93 THR A C 1
ATOM 763 O O . THR A 1 93 ? 21.687 3.529 -27.329 1.00 88.62 93 THR A O 1
ATOM 766 N N . ILE A 1 94 ? 23.763 3.219 -26.519 1.00 93.12 94 ILE A N 1
ATOM 767 C CA . ILE A 1 94 ? 23.475 2.056 -25.677 1.00 93.12 94 ILE A CA 1
ATOM 768 C C . ILE A 1 94 ? 23.856 2.408 -24.248 1.00 93.12 94 ILE A C 1
ATOM 770 O O . ILE A 1 94 ? 25.019 2.697 -24.005 1.00 93.12 94 ILE A O 1
ATOM 774 N N . LEU A 1 95 ? 22.905 2.323 -23.322 1.00 94.56 95 LEU A N 1
ATOM 775 C CA . LEU A 1 95 ? 23.121 2.432 -21.883 1.00 94.56 95 LEU A CA 1
ATOM 776 C C . LEU A 1 95 ? 23.208 1.015 -21.286 1.00 94.56 95 LEU A C 1
ATOM 778 O O . LEU A 1 95 ? 22.203 0.299 -21.278 1.00 94.56 95 LEU A O 1
ATOM 782 N N . PRO A 1 96 ? 24.385 0.567 -20.814 1.00 94.88 96 PRO A N 1
ATOM 783 C CA . PRO A 1 96 ? 24.538 -0.769 -20.249 1.00 94.88 96 PRO A CA 1
ATOM 784 C C . PRO A 1 96 ? 23.742 -0.959 -18.955 1.00 94.88 96 PRO A C 1
ATOM 786 O O . PRO A 1 96 ? 23.663 -0.035 -18.142 1.00 94.88 96 PRO A O 1
ATOM 789 N N . LEU A 1 97 ? 23.245 -2.179 -18.706 1.00 94.19 97 LEU A N 1
ATOM 790 C CA . LEU A 1 97 ? 22.582 -2.516 -17.434 1.00 94.19 97 LEU A CA 1
ATOM 791 C C . LEU A 1 97 ? 23.479 -2.206 -16.228 1.00 94.19 97 LEU A C 1
ATOM 793 O O . LEU A 1 97 ? 23.031 -1.607 -15.254 1.00 94.19 97 LEU A O 1
ATOM 797 N N . THR A 1 98 ? 24.770 -2.522 -16.339 1.00 94.94 98 THR A N 1
ATOM 798 C CA . THR A 1 98 ? 25.761 -2.279 -15.279 1.00 94.94 98 THR A CA 1
ATOM 799 C C . THR A 1 98 ? 25.892 -0.806 -14.898 1.00 94.94 98 THR A C 1
ATOM 801 O O . THR A 1 98 ? 26.273 -0.491 -13.772 1.00 94.94 98 THR A O 1
ATOM 804 N N . GLU A 1 99 ? 25.573 0.122 -15.802 1.00 95.25 99 GLU A N 1
ATOM 805 C CA . GLU A 1 99 ? 25.570 1.548 -15.485 1.00 95.25 99 GLU A CA 1
ATOM 806 C C . GLU A 1 99 ? 24.307 1.951 -14.717 1.00 95.25 99 GLU A C 1
ATOM 808 O O . GLU A 1 99 ? 24.380 2.727 -13.766 1.00 95.25 99 GLU A O 1
ATOM 813 N N . ILE A 1 100 ? 23.158 1.362 -15.048 1.00 94.56 100 ILE A N 1
ATOM 814 C CA . ILE A 1 100 ? 21.915 1.555 -14.292 1.00 94.56 100 ILE A CA 1
ATOM 815 C C . ILE A 1 100 ? 22.054 0.989 -12.879 1.00 94.56 100 ILE A C 1
ATOM 817 O O . ILE A 1 100 ? 21.700 1.667 -11.915 1.00 94.56 100 ILE A O 1
ATOM 821 N N . GLU A 1 101 ? 22.633 -0.201 -12.732 1.00 95.25 101 GLU A N 1
ATOM 822 C CA . GLU A 1 101 ? 22.918 -0.805 -11.426 1.00 95.25 101 GLU A CA 1
ATOM 823 C C . GLU A 1 101 ? 23.799 0.108 -10.565 1.00 95.25 101 GLU A C 1
ATOM 825 O O . GLU A 1 101 ? 23.485 0.357 -9.398 1.00 95.25 101 GLU A O 1
ATOM 830 N N . LYS A 1 102 ? 24.856 0.696 -11.147 1.00 95.44 102 LYS A N 1
ATOM 831 C CA . LYS A 1 102 ? 25.684 1.698 -10.458 1.00 95.44 102 LYS A CA 1
ATOM 832 C C . LYS A 1 102 ? 24.889 2.940 -10.076 1.00 95.44 102 LYS A C 1
ATOM 834 O O . LYS A 1 102 ? 25.066 3.436 -8.966 1.00 95.44 102 LYS A O 1
ATOM 839 N N . ILE A 1 103 ? 24.033 3.460 -10.960 1.00 94.69 103 ILE A N 1
ATOM 840 C CA . ILE A 1 103 ? 23.187 4.627 -10.666 1.00 94.69 103 ILE A CA 1
ATOM 841 C C . ILE A 1 103 ? 22.288 4.335 -9.462 1.00 94.69 103 ILE A C 1
ATOM 843 O O . ILE A 1 103 ? 22.245 5.148 -8.534 1.00 94.69 103 ILE A O 1
ATOM 847 N N . LEU A 1 104 ? 21.612 3.184 -9.449 1.00 95.88 104 LEU A N 1
ATOM 848 C CA . LEU A 1 104 ? 20.736 2.763 -8.355 1.00 95.88 104 LEU A CA 1
ATOM 849 C C . LEU A 1 104 ? 21.519 2.598 -7.047 1.00 95.88 104 LEU A C 1
ATOM 851 O O . LEU A 1 104 ? 21.122 3.156 -6.021 1.00 95.88 104 LEU A O 1
ATOM 855 N N . MET A 1 105 ? 22.663 1.911 -7.092 1.00 95.50 105 MET A N 1
ATOM 856 C CA . MET A 1 105 ? 23.515 1.672 -5.926 1.00 95.50 105 MET A CA 1
ATOM 857 C C . MET A 1 105 ? 24.078 2.977 -5.348 1.00 95.50 105 MET A C 1
ATOM 859 O O . MET A 1 105 ? 23.904 3.252 -4.164 1.00 95.50 105 MET A O 1
ATOM 863 N N . ASN A 1 106 ? 24.686 3.831 -6.177 1.00 95.19 106 ASN A N 1
ATOM 864 C CA . ASN A 1 106 ? 25.316 5.084 -5.737 1.00 95.19 106 ASN A CA 1
ATOM 865 C C . ASN A 1 106 ? 24.310 6.097 -5.167 1.00 95.19 106 ASN A C 1
ATOM 867 O O . ASN A 1 106 ? 24.681 7.005 -4.420 1.00 95.19 106 ASN A O 1
ATOM 871 N N . ASN A 1 107 ? 23.031 5.958 -5.514 1.00 94.81 107 ASN A N 1
ATOM 872 C CA . ASN A 1 107 ? 21.959 6.810 -5.011 1.00 94.81 107 ASN A CA 1
ATOM 873 C C . ASN A 1 107 ? 21.147 6.165 -3.878 1.00 94.81 107 ASN A C 1
ATOM 875 O O . ASN A 1 107 ? 20.213 6.804 -3.389 1.00 94.81 107 ASN A O 1
ATOM 879 N N . ASN A 1 108 ? 21.530 4.972 -3.410 1.00 95.00 108 ASN A N 1
ATOM 880 C CA . ASN A 1 108 ? 20.823 4.200 -2.386 1.00 95.00 108 ASN A CA 1
ATOM 881 C C . ASN A 1 108 ? 19.343 3.983 -2.744 1.00 95.00 108 ASN A C 1
ATOM 883 O O . ASN A 1 108 ? 18.461 4.271 -1.930 1.00 95.00 108 ASN A O 1
ATOM 887 N N . TYR A 1 109 ? 19.066 3.541 -3.974 1.00 96.06 109 TYR A N 1
ATOM 888 C CA . TYR A 1 109 ? 17.712 3.169 -4.371 1.00 96.06 109 TYR A CA 1
ATOM 889 C C . TYR A 1 109 ? 17.156 2.089 -3.435 1.00 96.06 109 TYR A C 1
ATOM 891 O O . TYR A 1 109 ? 17.811 1.086 -3.159 1.00 96.06 109 TYR A O 1
ATOM 899 N N . ASP A 1 110 ? 15.930 2.302 -2.971 1.00 94.25 110 ASP A N 1
ATOM 900 C CA . ASP A 1 110 ? 15.203 1.389 -2.098 1.00 94.25 110 ASP A CA 1
ATOM 901 C C . ASP A 1 110 ? 13.775 1.275 -2.631 1.00 94.25 110 ASP A C 1
ATOM 903 O O . ASP A 1 110 ? 13.020 2.252 -2.627 1.00 94.25 110 ASP A O 1
ATOM 907 N N . TYR A 1 111 ? 13.418 0.081 -3.104 1.00 94.38 111 TYR A N 1
ATOM 908 C CA . TYR A 1 111 ? 12.113 -0.213 -3.691 1.00 94.38 111 TYR A CA 1
ATOM 909 C C . TYR A 1 111 ? 10.957 0.115 -2.738 1.00 94.38 111 TYR A C 1
ATOM 911 O O . TYR A 1 111 ? 9.965 0.716 -3.149 1.00 94.38 111 TYR A O 1
ATOM 919 N N . ASN A 1 112 ? 11.098 -0.215 -1.451 1.00 90.88 112 ASN A N 1
ATOM 920 C CA . ASN A 1 112 ? 10.052 0.001 -0.452 1.00 90.88 112 ASN A CA 1
ATOM 921 C C . ASN A 1 112 ? 9.887 1.473 -0.076 1.00 90.88 112 ASN A C 1
ATOM 923 O O . ASN A 1 112 ? 8.813 1.861 0.373 1.00 90.88 112 ASN A O 1
ATOM 927 N N . LYS A 1 113 ? 10.910 2.304 -0.300 1.00 90.56 113 LYS A N 1
ATOM 928 C CA . LYS A 1 113 ? 10.803 3.761 -0.139 1.00 90.56 113 LYS A CA 1
ATOM 929 C C . LYS A 1 113 ? 10.301 4.450 -1.400 1.00 90.56 113 LYS A C 1
ATOM 931 O O . LYS A 1 113 ? 9.483 5.358 -1.307 1.00 90.56 113 LYS A O 1
ATOM 936 N N . ALA A 1 114 ? 10.787 4.036 -2.569 1.00 92.94 114 ALA A N 1
ATOM 937 C CA . ALA A 1 114 ? 10.406 4.627 -3.849 1.00 92.94 114 ALA A CA 1
ATOM 938 C C . ALA A 1 114 ? 8.947 4.313 -4.216 1.00 92.94 114 ALA A C 1
ATOM 940 O O . ALA A 1 114 ? 8.231 5.174 -4.722 1.00 92.94 114 ALA A O 1
ATOM 941 N N . TYR A 1 115 ? 8.497 3.095 -3.922 1.00 94.06 115 TYR A N 1
ATOM 942 C CA . TYR A 1 115 ? 7.147 2.627 -4.198 1.00 94.06 115 TYR A CA 1
ATOM 943 C C . TYR A 1 115 ? 6.563 1.967 -2.951 1.00 94.06 115 TYR A C 1
ATOM 945 O O . TYR A 1 115 ? 6.409 0.755 -2.893 1.00 94.06 115 TYR A O 1
ATOM 953 N N . ASN A 1 116 ? 6.298 2.768 -1.917 1.00 91.00 116 ASN A N 1
ATOM 954 C CA . ASN A 1 116 ? 5.823 2.279 -0.622 1.00 91.00 116 ASN A CA 1
ATOM 955 C C . ASN A 1 116 ? 4.422 1.642 -0.675 1.00 91.00 116 ASN A C 1
ATOM 957 O O . ASN A 1 116 ? 3.718 1.695 -1.686 1.00 91.00 116 ASN A O 1
ATOM 961 N N . THR A 1 117 ? 4.004 1.040 0.443 1.00 92.19 117 THR A N 1
ATOM 962 C CA . THR A 1 117 ? 2.688 0.398 0.591 1.00 92.19 117 THR A CA 1
ATOM 963 C C . THR A 1 117 ? 1.546 1.313 0.163 1.00 92.19 117 THR A C 1
ATOM 965 O O . THR A 1 117 ? 0.703 0.895 -0.625 1.00 92.19 117 THR A O 1
ATOM 968 N N . SER A 1 118 ? 1.554 2.568 0.612 1.00 89.81 118 SER A N 1
ATOM 969 C CA . SER A 1 118 ? 0.515 3.542 0.273 1.00 89.81 118 SER A CA 1
ATOM 970 C C . SER A 1 118 ? 0.400 3.767 -1.243 1.00 89.81 118 SER A C 1
ATOM 972 O O . SER A 1 118 ? -0.699 3.734 -1.798 1.00 89.81 118 SER A O 1
ATOM 974 N N . ASN A 1 119 ? 1.529 3.925 -1.942 1.00 92.12 119 ASN A N 1
ATOM 975 C CA . ASN A 1 119 ? 1.551 4.066 -3.400 1.00 92.12 119 ASN A CA 1
ATOM 976 C C . ASN A 1 119 ? 1.119 2.773 -4.111 1.00 92.12 119 ASN A C 1
ATOM 978 O O . ASN A 1 119 ? 0.369 2.831 -5.084 1.00 92.12 119 ASN A O 1
ATOM 982 N N . ARG A 1 120 ? 1.536 1.601 -3.614 1.00 94.38 120 ARG A N 1
ATOM 983 C CA . ARG A 1 120 ? 1.106 0.292 -4.142 1.00 94.38 120 ARG A CA 1
ATOM 984 C C . ARG A 1 120 ? -0.401 0.126 -4.073 1.00 94.38 120 ARG A C 1
ATOM 986 O O . ARG A 1 120 ? -1.033 -0.140 -5.089 1.00 94.38 120 ARG A O 1
ATOM 993 N N . GLU A 1 121 ? -0.971 0.307 -2.888 1.00 94.75 121 GLU A N 1
ATOM 994 C CA . GLU A 1 121 ? -2.405 0.156 -2.650 1.00 94.75 121 GLU A CA 1
ATOM 995 C C . GLU A 1 121 ? -3.210 1.183 -3.451 1.00 94.75 121 GLU A C 1
ATOM 997 O O . GLU A 1 121 ? -4.231 0.835 -4.042 1.00 94.75 121 GLU A O 1
ATOM 1002 N N . LYS A 1 122 ? -2.730 2.427 -3.567 1.00 94.19 122 LYS A N 1
ATOM 1003 C CA . LYS A 1 122 ? -3.353 3.435 -4.433 1.00 94.19 122 LYS A CA 1
ATOM 1004 C C . LYS A 1 122 ? -3.394 2.983 -5.897 1.00 94.19 122 LYS A C 1
ATOM 1006 O O . LYS A 1 122 ? -4.472 2.948 -6.488 1.00 94.19 122 LYS A O 1
ATOM 1011 N N . ASN A 1 123 ? -2.252 2.607 -6.476 1.00 95.44 123 ASN A N 1
ATOM 1012 C CA . ASN A 1 123 ? -2.185 2.152 -7.868 1.00 95.44 123 ASN A CA 1
ATOM 1013 C C . ASN A 1 123 ? -2.997 0.869 -8.097 1.00 95.44 123 ASN A C 1
ATOM 1015 O O . ASN A 1 123 ? -3.628 0.740 -9.142 1.00 95.44 123 ASN A O 1
ATOM 1019 N N . LEU 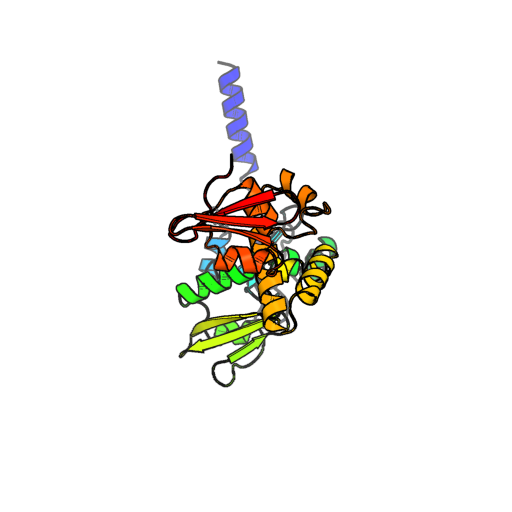A 1 124 ? -3.026 -0.054 -7.129 1.00 96.38 124 LEU A N 1
ATOM 1020 C CA . LEU A 1 124 ? -3.865 -1.253 -7.180 1.00 96.38 124 LEU A CA 1
ATOM 1021 C C . LEU A 1 124 ? -5.353 -0.886 -7.215 1.00 96.38 124 LEU A C 1
ATOM 1023 O O . LEU A 1 124 ? -6.063 -1.308 -8.125 1.00 96.38 124 LEU A O 1
ATOM 1027 N N . ASN A 1 125 ? -5.821 -0.055 -6.281 1.00 96.62 125 ASN A N 1
ATOM 1028 C CA . ASN A 1 125 ? -7.220 0.374 -6.211 1.00 96.62 125 ASN A CA 1
ATOM 1029 C C . ASN A 1 125 ? -7.657 1.130 -7.475 1.00 96.62 125 ASN A C 1
ATOM 1031 O O . ASN A 1 125 ? -8.696 0.829 -8.072 1.00 96.62 125 ASN A O 1
ATOM 1035 N N . GLU A 1 126 ? -6.849 2.089 -7.931 1.00 97.12 126 GLU A N 1
ATOM 1036 C CA . GLU A 1 126 ? -7.141 2.845 -9.148 1.00 97.12 126 GLU A CA 1
ATOM 1037 C C . GLU A 1 126 ? -7.059 1.959 -10.400 1.00 97.12 126 GLU A C 1
ATOM 1039 O O . GLU A 1 126 ? -7.929 2.035 -11.269 1.00 97.12 126 GLU A O 1
ATOM 1044 N N . GLY A 1 127 ? -6.070 1.067 -10.472 1.00 96.56 127 GLY A N 1
ATOM 1045 C CA . GLY A 1 127 ? -5.890 0.122 -11.571 1.00 96.56 127 GLY A CA 1
ATOM 1046 C C . GLY A 1 127 ? -7.033 -0.889 -11.688 1.00 96.56 127 GLY A C 1
ATOM 1047 O O . GLY A 1 127 ? -7.467 -1.180 -12.805 1.00 96.56 127 GLY A O 1
ATOM 1048 N N . ILE A 1 128 ? -7.568 -1.370 -10.561 1.00 97.31 128 ILE A N 1
ATOM 1049 C CA . ILE A 1 128 ? -8.770 -2.217 -10.512 1.00 97.31 128 ILE A CA 1
ATOM 1050 C C . ILE A 1 128 ? -9.986 -1.430 -11.006 1.00 97.31 128 ILE A C 1
ATOM 1052 O O . ILE A 1 128 ? -10.669 -1.870 -11.930 1.00 97.31 128 ILE A O 1
ATOM 1056 N N . SER A 1 129 ? -10.237 -0.239 -10.446 1.00 97.19 129 SER A N 1
ATOM 1057 C CA . SER A 1 129 ? -11.424 0.557 -10.801 1.00 97.19 129 SER A CA 1
ATOM 1058 C C . SER A 1 129 ? -11.468 0.939 -12.286 1.00 97.19 129 SER A C 1
ATOM 1060 O O . SER A 1 129 ? -12.542 0.964 -12.886 1.00 97.19 129 SER A O 1
ATOM 1062 N N . LYS A 1 130 ? -10.302 1.169 -12.903 1.00 96.12 130 LYS A N 1
ATOM 1063 C CA . LYS A 1 130 ? -10.165 1.490 -14.331 1.00 96.12 130 LYS A CA 1
ATOM 1064 C C . LYS A 1 130 ? -9.935 0.272 -15.232 1.00 96.12 130 LYS A C 1
ATOM 1066 O O . LYS A 1 130 ? -9.764 0.454 -16.433 1.00 96.12 130 LYS A O 1
ATOM 1071 N N . ARG A 1 131 ? -9.933 -0.952 -14.686 1.00 95.56 131 ARG A N 1
ATOM 1072 C CA . ARG A 1 131 ? -9.670 -2.207 -15.420 1.00 95.56 131 ARG A CA 1
ATOM 1073 C C . ARG A 1 131 ? -8.370 -2.176 -16.237 1.00 95.56 131 ARG A C 1
ATOM 1075 O O . ARG A 1 131 ? -8.341 -2.570 -17.398 1.00 95.56 131 ARG A O 1
ATOM 1082 N N . LEU A 1 132 ? -7.283 -1.706 -15.630 1.00 94.88 132 LEU A N 1
ATOM 1083 C CA . LEU A 1 132 ? -5.960 -1.635 -16.270 1.00 94.88 132 LEU A CA 1
ATOM 1084 C C . LEU A 1 132 ? -5.054 -2.823 -15.913 1.00 94.88 132 LEU A C 1
ATOM 1086 O O . LEU A 1 132 ? -4.096 -3.109 -16.626 1.00 94.88 132 LEU A O 1
ATOM 1090 N N . LEU A 1 133 ? -5.356 -3.532 -14.824 1.00 96.81 133 LEU A N 1
ATOM 1091 C CA . LEU A 1 133 ? -4.538 -4.629 -14.299 1.00 96.81 133 LEU A CA 1
ATOM 1092 C C . LEU A 1 133 ? -4.976 -5.973 -14.889 1.00 96.81 133 LEU A C 1
ATOM 1094 O O . LEU A 1 133 ? -5.675 -6.750 -14.237 1.00 96.81 133 LEU A O 1
ATOM 1098 N N . ASN A 1 134 ? -4.609 -6.228 -16.145 1.00 96.12 134 ASN A N 1
ATOM 1099 C CA . ASN A 1 134 ? -4.932 -7.495 -16.801 1.00 96.12 134 ASN A CA 1
ATOM 1100 C C . ASN A 1 134 ? -3.972 -8.636 -16.411 1.00 96.12 134 ASN A C 1
ATOM 1102 O O . ASN A 1 134 ? -2.869 -8.398 -15.909 1.00 96.12 134 ASN A O 1
ATOM 1106 N N . LYS A 1 135 ? -4.382 -9.884 -16.668 1.00 97.25 135 LYS A N 1
ATOM 1107 C CA . LYS A 1 135 ? -3.612 -11.091 -16.338 1.00 97.25 135 LYS A CA 1
ATOM 1108 C C . LYS A 1 135 ? -2.217 -11.060 -16.952 1.00 97.25 135 LYS A C 1
ATOM 1110 O O . LYS A 1 135 ? -1.245 -11.225 -16.224 1.00 97.25 135 LYS A O 1
ATOM 1115 N N . SER A 1 136 ? -2.106 -10.799 -18.256 1.00 95.38 136 SER A N 1
ATOM 1116 C CA . SER A 1 136 ? -0.809 -10.794 -18.953 1.00 95.38 136 SER A CA 1
ATOM 1117 C C . SER A 1 136 ? 0.184 -9.794 -18.358 1.00 95.38 136 SER A C 1
ATOM 1119 O O . SER A 1 136 ? 1.358 -10.117 -18.185 1.00 95.38 136 SER A O 1
ATOM 1121 N N . PHE A 1 137 ? -0.296 -8.611 -17.974 1.00 95.06 137 PHE A N 1
ATOM 1122 C CA . PHE A 1 137 ? 0.511 -7.578 -17.347 1.00 95.06 137 PHE A CA 1
ATOM 1123 C C . PHE A 1 137 ? 0.997 -8.031 -15.966 1.00 95.06 137 PHE A C 1
ATOM 1125 O O . PHE A 1 137 ? 2.204 -8.027 -15.724 1.00 95.06 137 PHE A O 1
ATOM 1132 N N . ILE A 1 138 ? 0.099 -8.504 -15.092 1.00 96.81 138 ILE A N 1
ATOM 1133 C CA . ILE A 1 138 ? 0.471 -8.965 -13.743 1.00 96.81 138 ILE A CA 1
ATOM 1134 C C . ILE A 1 138 ? 1.394 -10.193 -13.787 1.00 96.81 138 ILE A C 1
ATOM 1136 O O . ILE A 1 138 ? 2.365 -10.270 -13.038 1.00 96.81 138 ILE A O 1
ATOM 1140 N N . GLU A 1 139 ? 1.154 -11.145 -14.687 1.00 96.31 139 GLU A N 1
ATOM 1141 C CA . GLU A 1 139 ? 2.057 -12.287 -14.865 1.00 96.31 139 GLU A CA 1
ATOM 1142 C C . GLU A 1 139 ? 3.449 -11.848 -15.334 1.00 96.31 139 GLU A C 1
ATOM 1144 O O . GLU A 1 139 ? 4.446 -12.445 -14.923 1.00 96.31 139 GLU A O 1
ATOM 1149 N N . SER A 1 140 ? 3.523 -10.808 -16.176 1.00 93.00 140 SER A N 1
ATOM 1150 C CA . SER A 1 140 ? 4.791 -10.295 -16.699 1.00 93.00 140 SER A CA 1
ATOM 1151 C C . SER A 1 140 ? 5.645 -9.604 -15.637 1.00 93.00 140 SER A C 1
ATOM 1153 O O . SER A 1 140 ? 6.857 -9.749 -15.695 1.00 93.00 140 SER A O 1
ATOM 1155 N N . ILE A 1 141 ? 5.031 -8.905 -14.674 1.00 94.38 141 ILE A N 1
ATOM 1156 C CA . ILE A 1 141 ? 5.741 -8.166 -13.612 1.00 94.38 141 ILE A CA 1
ATOM 1157 C C . ILE A 1 141 ? 6.072 -9.047 -12.400 1.00 94.38 141 ILE A C 1
ATOM 1159 O O . ILE A 1 141 ? 7.093 -8.845 -11.755 1.00 94.38 141 ILE A O 1
ATOM 1163 N N . ILE A 1 142 ? 5.221 -10.032 -12.076 1.00 94.31 142 ILE A N 1
ATOM 1164 C CA . ILE A 1 142 ? 5.460 -10.954 -10.949 1.00 94.31 142 ILE A CA 1
ATOM 1165 C C . ILE A 1 142 ? 6.250 -12.197 -11.392 1.00 94.31 142 ILE A C 1
ATOM 1167 O O . ILE A 1 142 ? 6.692 -12.989 -10.562 1.00 94.31 142 ILE A O 1
ATOM 1171 N N . HIS A 1 143 ? 6.424 -12.391 -12.704 1.00 92.50 143 HIS A N 1
ATOM 1172 C CA . HIS A 1 143 ? 7.077 -13.558 -13.309 1.00 92.50 143 HIS A CA 1
ATOM 1173 C C . HIS A 1 143 ? 6.485 -14.893 -12.834 1.00 92.50 143 HIS A C 1
ATOM 1175 O O . HIS A 1 143 ? 7.187 -15.879 -12.604 1.00 92.50 143 HIS A O 1
ATOM 1181 N N . LYS A 1 144 ? 5.158 -14.933 -12.679 1.00 95.06 144 LYS A N 1
ATOM 1182 C CA . LYS A 1 144 ? 4.417 -16.094 -12.178 1.00 95.06 144 LYS A CA 1
ATOM 1183 C C . LYS A 1 144 ? 3.081 -16.212 -12.894 1.00 95.06 144 LYS A C 1
ATOM 1185 O O . LYS A 1 144 ? 2.403 -15.212 -13.093 1.00 95.06 144 LYS A O 1
ATOM 1190 N N . LYS A 1 145 ? 2.693 -17.439 -13.249 1.00 95.81 145 LYS A N 1
ATOM 1191 C CA . LYS A 1 145 ? 1.390 -17.720 -13.862 1.00 95.81 145 LYS A CA 1
ATOM 1192 C C . LYS A 1 145 ? 0.254 -17.660 -12.847 1.00 95.81 145 LYS A C 1
ATOM 1194 O O . LYS A 1 145 ? 0.400 -18.116 -11.712 1.00 95.81 145 LYS A O 1
ATOM 1199 N N . ILE A 1 146 ? -0.876 -17.108 -13.279 1.00 96.38 146 ILE A N 1
ATOM 1200 C CA . ILE A 1 146 ? -2.120 -17.064 -12.512 1.00 96.38 146 ILE A CA 1
ATOM 1201 C C . ILE A 1 146 ? -2.757 -18.454 -12.559 1.00 96.38 146 ILE A C 1
ATOM 1203 O O . ILE A 1 146 ? -2.928 -19.033 -13.631 1.00 96.38 146 ILE A O 1
ATOM 1207 N N . ALA A 1 147 ? -3.134 -18.975 -11.394 1.00 94.50 147 ALA A N 1
ATOM 1208 C CA . ALA A 1 147 ? -3.788 -20.272 -11.243 1.00 94.50 147 ALA A CA 1
ATOM 1209 C C . ALA A 1 147 ? -5.109 -20.082 -10.495 1.00 94.50 147 ALA A C 1
ATOM 1211 O O . ALA A 1 147 ? -5.169 -19.317 -9.536 1.00 94.50 147 ALA A O 1
ATOM 1212 N N . ASP A 1 148 ? -6.180 -20.731 -10.956 1.00 94.69 148 ASP A N 1
ATOM 1213 C CA . ASP A 1 148 ? -7.514 -20.654 -10.339 1.00 94.69 148 ASP A CA 1
ATOM 1214 C C . ASP A 1 148 ? -7.985 -19.217 -10.065 1.00 94.69 148 ASP A C 1
ATOM 1216 O O . ASP A 1 148 ? -8.521 -18.894 -9.004 1.00 94.69 148 ASP A O 1
ATOM 1220 N N . ASN A 1 149 ? -7.747 -18.329 -11.038 1.00 96.44 149 ASN A N 1
ATOM 1221 C CA . ASN A 1 149 ? -8.064 -16.901 -10.953 1.00 96.44 149 ASN A CA 1
ATOM 1222 C C . ASN A 1 149 ? -7.405 -16.165 -9.773 1.00 96.44 149 ASN A C 1
ATOM 1224 O O . ASN A 1 149 ? -7.860 -15.089 -9.382 1.00 96.44 149 ASN A O 1
ATOM 1228 N N . LYS A 1 150 ? -6.317 -16.709 -9.224 1.00 97.50 150 LYS A N 1
ATOM 1229 C CA . LYS A 1 150 ? -5.556 -16.111 -8.132 1.00 97.50 150 LYS A CA 1
ATOM 1230 C C . LYS A 1 150 ? -4.062 -16.099 -8.420 1.00 97.50 150 LYS A C 1
ATOM 1232 O O . LYS A 1 150 ? -3.522 -16.953 -9.124 1.00 97.50 150 LYS A O 1
ATOM 1237 N N . LEU A 1 151 ? -3.375 -15.125 -7.836 1.00 97.75 151 LEU A N 1
ATOM 1238 C CA . LEU A 1 151 ? -1.919 -15.077 -7.823 1.00 97.75 151 LEU A CA 1
ATOM 1239 C C . LEU A 1 151 ? -1.430 -14.603 -6.465 1.00 97.75 151 LEU A C 1
ATOM 1241 O O . LEU A 1 151 ? -1.790 -13.522 -6.014 1.00 97.75 151 LEU A O 1
ATOM 1245 N N . VAL A 1 152 ? -0.595 -15.424 -5.834 1.00 96.94 152 VAL A N 1
ATOM 1246 C CA . VAL A 1 152 ? 0.099 -15.070 -4.593 1.00 96.94 152 VAL A CA 1
ATOM 1247 C C . VAL A 1 152 ? 1.453 -14.470 -4.950 1.00 96.94 152 VAL A C 1
ATOM 1249 O O . VAL A 1 152 ? 2.308 -15.176 -5.502 1.00 96.94 152 VAL A O 1
ATOM 1252 N N . ASP A 1 153 ? 1.621 -13.194 -4.624 1.00 96.06 153 ASP A N 1
ATOM 1253 C CA . ASP A 1 153 ? 2.846 -12.414 -4.736 1.00 96.06 153 ASP A CA 1
ATOM 1254 C C . ASP A 1 153 ? 3.478 -12.256 -3.349 1.00 96.06 153 ASP A C 1
ATOM 1256 O O . ASP A 1 153 ? 3.040 -11.469 -2.506 1.00 96.06 153 ASP A O 1
ATOM 1260 N N . ASN A 1 154 ? 4.527 -13.037 -3.109 1.00 92.94 154 ASN A N 1
ATOM 1261 C CA . ASN A 1 154 ? 5.267 -12.994 -1.853 1.00 92.94 154 ASN A CA 1
ATOM 1262 C C . ASN A 1 154 ? 6.217 -11.792 -1.772 1.00 92.94 154 ASN A C 1
ATOM 1264 O O . ASN A 1 154 ? 6.575 -11.398 -0.667 1.00 92.94 154 ASN A O 1
ATOM 1268 N N . THR A 1 155 ? 6.604 -11.211 -2.910 1.00 91.94 155 THR A N 1
ATOM 1269 C CA . THR A 1 155 ? 7.549 -10.091 -2.981 1.00 91.94 155 THR A CA 1
ATOM 1270 C C . THR A 1 155 ? 6.897 -8.814 -2.475 1.00 91.94 155 THR A C 1
ATOM 1272 O O . THR A 1 155 ? 7.447 -8.143 -1.606 1.00 91.94 155 THR A O 1
ATOM 1275 N N . ASN A 1 156 ? 5.697 -8.493 -2.968 1.00 93.44 156 ASN A N 1
ATOM 1276 C CA . ASN A 1 156 ? 4.939 -7.339 -2.473 1.00 93.44 156 ASN A CA 1
ATOM 1277 C C . ASN A 1 156 ? 4.011 -7.699 -1.299 1.00 93.44 156 ASN A C 1
ATOM 1279 O O . ASN A 1 156 ? 3.482 -6.811 -0.626 1.00 93.44 156 ASN A O 1
ATOM 1283 N N . GLY A 1 157 ? 3.834 -8.994 -1.022 1.00 94.25 157 GLY A N 1
ATOM 1284 C CA . GLY A 1 157 ? 3.062 -9.496 0.110 1.00 94.25 157 GLY A CA 1
ATOM 1285 C C . GLY A 1 157 ? 1.552 -9.370 -0.086 1.00 94.25 157 GLY A C 1
ATOM 1286 O O . GLY A 1 157 ? 0.857 -9.014 0.869 1.00 94.25 157 GLY A O 1
ATOM 1287 N N . TYR A 1 158 ? 1.063 -9.652 -1.296 1.00 97.00 158 TYR A N 1
ATOM 1288 C CA . TYR A 1 158 ? -0.355 -9.614 -1.653 1.00 97.00 158 TYR A CA 1
ATOM 1289 C C . TYR A 1 158 ? -0.812 -10.894 -2.354 1.00 97.00 158 TYR A C 1
ATOM 1291 O O . TYR A 1 158 ? -0.038 -11.597 -3.002 1.00 97.00 158 TYR A O 1
ATOM 1299 N N . THR A 1 159 ? -2.110 -11.160 -2.264 1.00 97.69 159 THR A N 1
ATOM 1300 C CA . THR A 1 159 ? -2.808 -12.140 -3.089 1.00 97.69 159 THR A CA 1
ATOM 1301 C C . THR A 1 159 ? -3.819 -11.408 -3.955 1.00 97.69 159 THR A C 1
ATOM 1303 O O . THR A 1 159 ? -4.706 -10.724 -3.446 1.00 97.69 159 THR A O 1
ATOM 1306 N N . TYR A 1 160 ? -3.688 -11.567 -5.265 1.00 98.19 160 TYR A N 1
ATOM 1307 C CA . TYR A 1 160 ? -4.539 -10.951 -6.276 1.00 98.19 160 TYR A CA 1
ATOM 1308 C C . TYR A 1 160 ? -5.634 -11.919 -6.719 1.00 98.19 160 TYR A C 1
ATOM 1310 O O . TYR A 1 160 ? -5.365 -13.107 -6.906 1.00 98.19 160 TYR A O 1
ATOM 1318 N N . THR A 1 161 ? -6.848 -11.410 -6.927 1.00 98.50 161 THR A N 1
ATOM 1319 C CA . THR A 1 161 ? -7.990 -12.169 -7.458 1.00 98.50 161 THR A CA 1
ATOM 1320 C C . THR A 1 161 ? -8.457 -11.558 -8.774 1.00 98.50 161 THR A C 1
ATOM 1322 O O . THR A 1 161 ? -8.544 -10.336 -8.910 1.00 98.50 161 THR A O 1
ATOM 1325 N N . PHE A 1 162 ? -8.771 -12.418 -9.740 1.00 98.44 162 PHE A N 1
ATOM 1326 C CA . PHE A 1 162 ? -9.132 -12.045 -11.103 1.00 98.44 162 PHE A CA 1
ATOM 1327 C C . PHE A 1 162 ? -10.529 -12.548 -11.470 1.00 98.44 162 PHE A C 1
ATOM 1329 O O . PHE A 1 162 ? -10.918 -13.651 -11.100 1.00 98.44 162 PHE A O 1
ATOM 1336 N N . GLU A 1 163 ? -11.252 -11.782 -12.281 1.00 97.50 163 GLU A N 1
ATOM 1337 C CA . GLU A 1 163 ? -12.461 -12.242 -12.969 1.00 97.50 163 GLU A CA 1
ATOM 1338 C C . GLU A 1 163 ? -12.301 -11.978 -14.466 1.00 97.50 163 GLU A C 1
ATOM 1340 O O . GLU A 1 163 ? -12.017 -10.859 -14.901 1.00 97.50 163 GLU A O 1
ATOM 1345 N N . GLY A 1 164 ? -12.429 -13.031 -15.276 1.00 95.50 164 GLY A N 1
ATOM 1346 C CA . GLY A 1 164 ? -12.053 -12.960 -16.687 1.00 95.50 164 GLY A CA 1
ATOM 1347 C C . GLY A 1 164 ? -10.561 -12.652 -16.845 1.00 95.50 164 GLY A C 1
ATOM 1348 O O . GLY A 1 164 ? -9.722 -13.423 -16.371 1.00 95.50 164 GLY A O 1
ATOM 1349 N N . ASP A 1 165 ? -10.243 -11.545 -17.519 1.00 96.81 165 ASP A N 1
ATOM 1350 C CA . ASP A 1 165 ? -8.866 -11.107 -17.792 1.00 96.81 165 ASP A CA 1
ATOM 1351 C C . ASP A 1 165 ? -8.348 -10.033 -16.820 1.00 96.81 165 ASP A C 1
ATOM 1353 O O . ASP A 1 165 ? -7.170 -9.700 -16.854 1.00 96.81 165 ASP A O 1
ATOM 1357 N N . TYR A 1 166 ? -9.179 -9.499 -15.921 1.00 97.88 166 TYR A N 1
ATOM 1358 C CA . TYR A 1 166 ? -8.807 -8.351 -15.087 1.00 97.88 166 TYR A CA 1
ATOM 1359 C C . TYR A 1 166 ? -8.775 -8.690 -13.601 1.00 97.88 166 TYR A C 1
ATOM 1361 O O . TYR A 1 166 ? -9.578 -9.484 -13.108 1.00 97.88 166 TYR A O 1
ATOM 1369 N N . MET A 1 167 ? -7.845 -8.065 -12.879 1.00 98.06 167 MET A N 1
ATOM 1370 C CA . MET A 1 167 ? -7.829 -8.079 -11.420 1.00 98.06 167 MET A CA 1
ATOM 1371 C C . MET A 1 167 ? -9.061 -7.335 -10.893 1.00 98.06 167 MET A C 1
ATOM 1373 O O . MET A 1 167 ? -9.343 -6.217 -11.325 1.00 98.06 167 MET A O 1
ATOM 1377 N N . VAL A 1 168 ? -9.774 -7.948 -9.949 1.00 98.19 168 VAL A N 1
ATOM 1378 C CA . VAL A 1 168 ? -10.963 -7.362 -9.305 1.00 98.19 168 VAL A CA 1
ATOM 1379 C C . VAL A 1 168 ? -10.743 -7.034 -7.836 1.00 98.19 168 VAL A C 1
ATOM 1381 O O . VAL A 1 168 ? -11.442 -6.189 -7.284 1.00 98.19 168 VAL A O 1
ATOM 1384 N N . SER A 1 169 ? -9.780 -7.687 -7.189 1.00 98.00 169 SER A N 1
ATOM 1385 C CA . SER A 1 169 ? -9.447 -7.425 -5.794 1.00 98.00 169 SER A CA 1
ATOM 1386 C C . SER A 1 169 ? -8.045 -7.911 -5.452 1.00 98.00 169 SER A C 1
ATOM 1388 O O . SER A 1 169 ? -7.438 -8.717 -6.164 1.00 98.00 169 SER A O 1
ATOM 1390 N N . TYR A 1 170 ? -7.543 -7.421 -4.326 1.00 97.25 170 TYR A N 1
ATOM 1391 C CA . TYR A 1 170 ? -6.326 -7.901 -3.699 1.00 97.25 170 TYR A CA 1
ATOM 1392 C C . TYR A 1 170 ? -6.514 -7.937 -2.182 1.00 97.25 170 TYR A C 1
ATOM 1394 O O . TYR A 1 170 ? -7.318 -7.187 -1.629 1.00 97.25 170 TYR A O 1
ATOM 1402 N N . ILE A 1 171 ? -5.773 -8.815 -1.517 1.00 95.94 171 ILE A N 1
ATOM 1403 C CA . ILE A 1 171 ? -5.676 -8.871 -0.056 1.00 95.94 171 ILE A CA 1
ATOM 1404 C C . ILE A 1 171 ? -4.205 -8.926 0.344 1.00 95.94 171 ILE A C 1
ATOM 1406 O O . ILE A 1 171 ? -3.395 -9.516 -0.371 1.00 95.94 171 ILE A O 1
ATOM 1410 N N . SER A 1 172 ? -3.842 -8.319 1.474 1.00 95.94 172 SER A N 1
ATOM 1411 C CA . SER A 1 172 ? -2.507 -8.525 2.041 1.00 95.94 172 SER A CA 1
ATOM 1412 C C . SER A 1 172 ? -2.369 -9.961 2.542 1.00 95.94 172 SER A C 1
ATOM 1414 O O . SER A 1 172 ? -3.283 -10.479 3.183 1.00 95.94 172 SER A O 1
ATOM 1416 N N . ASN A 1 173 ? -1.222 -10.594 2.286 1.00 95.12 173 ASN A N 1
ATOM 1417 C CA . ASN A 1 173 ? -0.974 -11.985 2.690 1.00 95.12 173 ASN A CA 1
ATOM 1418 C C . ASN A 1 173 ? -0.974 -12.171 4.215 1.00 95.12 173 ASN A C 1
ATOM 1420 O O . ASN A 1 173 ? -1.289 -13.252 4.696 1.00 95.12 173 ASN A O 1
ATOM 1424 N N . ASP A 1 174 ? -0.626 -11.123 4.960 1.00 94.12 174 ASP A N 1
ATOM 1425 C CA . ASP A 1 174 ? -0.632 -11.080 6.427 1.00 94.12 174 ASP A CA 1
ATOM 1426 C C . ASP A 1 174 ? -1.827 -10.298 7.000 1.00 94.12 174 ASP A C 1
ATOM 1428 O O . ASP A 1 174 ? -1.877 -10.033 8.197 1.00 94.12 174 ASP A O 1
ATOM 1432 N N . GLY A 1 175 ? -2.768 -9.878 6.148 1.00 95.38 175 GLY A N 1
ATOM 1433 C CA . GLY A 1 175 ? -3.922 -9.065 6.536 1.00 95.38 175 GLY A CA 1
ATOM 1434 C C . GLY A 1 175 ? -3.608 -7.619 6.947 1.00 95.38 175 GLY A C 1
ATOM 1435 O O . GLY A 1 175 ? -4.544 -6.848 7.150 1.00 95.38 175 GLY A O 1
ATOM 1436 N N . LEU A 1 176 ? -2.336 -7.213 7.031 1.00 95.69 176 LEU A N 1
ATOM 1437 C CA . LEU A 1 176 ? -1.952 -5.837 7.355 1.00 95.69 176 LEU A CA 1
ATOM 1438 C C . LEU A 1 176 ? -2.169 -4.914 6.154 1.00 95.69 176 LEU A C 1
ATOM 1440 O O . LEU A 1 176 ? -1.822 -5.272 5.029 1.00 95.69 176 LEU A O 1
ATOM 1444 N N . ILE A 1 177 ? -2.684 -3.709 6.394 1.00 91.88 177 ILE A N 1
ATOM 1445 C CA . ILE A 1 177 ? -2.970 -2.718 5.343 1.00 91.88 177 ILE A CA 1
ATOM 1446 C C . ILE A 1 177 ? -2.349 -1.355 5.659 1.00 91.88 177 ILE A C 1
ATOM 1448 O O . ILE A 1 177 ? -2.073 -1.038 6.820 1.00 91.88 177 ILE A O 1
ATOM 1452 N N . GLY A 1 178 ? -2.125 -0.539 4.625 1.00 89.94 178 GLY A N 1
ATOM 1453 C CA . GLY A 1 178 ? -1.675 0.847 4.765 1.00 89.94 178 GLY A CA 1
ATOM 1454 C C . GLY A 1 178 ? -0.466 1.014 5.698 1.00 89.94 178 GLY A C 1
ATOM 1455 O O . GLY A 1 178 ? 0.544 0.314 5.576 1.00 89.94 178 GLY A O 1
ATOM 1456 N N . TYR A 1 179 ? -0.581 1.928 6.669 1.00 92.00 179 TYR A N 1
ATOM 1457 C CA . TYR A 1 179 ? 0.493 2.229 7.624 1.00 92.00 179 TYR A CA 1
ATOM 1458 C C . TYR A 1 179 ? 0.897 1.044 8.507 1.00 92.00 179 TYR A C 1
ATOM 1460 O O . TYR A 1 179 ? 2.064 0.958 8.883 1.00 92.00 179 TYR A O 1
ATOM 1468 N N . ALA A 1 180 ? -0.017 0.117 8.815 1.00 95.25 180 ALA A N 1
ATOM 1469 C CA . ALA A 1 180 ? 0.323 -1.062 9.609 1.00 95.25 180 ALA A CA 1
ATOM 1470 C C . ALA A 1 180 ? 1.324 -1.958 8.872 1.00 95.25 180 ALA A C 1
ATOM 1472 O O . ALA A 1 180 ? 2.298 -2.424 9.457 1.00 95.25 180 ALA A O 1
ATOM 1473 N N . LYS A 1 181 ? 1.117 -2.150 7.565 1.00 93.75 181 LYS A N 1
ATOM 1474 C CA . LYS A 1 181 ? 2.038 -2.908 6.713 1.00 93.75 181 LYS A CA 1
ATOM 1475 C C . LYS A 1 181 ? 3.336 -2.139 6.461 1.00 93.75 181 LYS A C 1
ATOM 1477 O O . LYS A 1 181 ? 4.402 -2.742 6.465 1.00 93.75 181 LYS A O 1
ATOM 1482 N N . GLU A 1 182 ? 3.264 -0.820 6.266 1.00 90.75 182 GLU A N 1
ATOM 1483 C CA . GLU A 1 182 ? 4.446 0.037 6.064 1.00 90.75 182 GLU A CA 1
ATOM 1484 C C . GLU A 1 182 ? 5.382 0.059 7.283 1.00 90.75 182 GLU A C 1
ATOM 1486 O O . GLU A 1 182 ? 6.598 0.133 7.127 1.00 90.75 182 GLU A O 1
ATOM 1491 N N . LEU A 1 183 ? 4.826 -0.044 8.493 1.00 92.50 183 LEU A N 1
ATOM 1492 C CA . LEU A 1 183 ? 5.572 0.048 9.749 1.00 92.50 183 LEU A CA 1
ATOM 1493 C C . LEU A 1 183 ? 5.792 -1.305 10.436 1.00 92.50 183 LEU A C 1
ATOM 1495 O O . LEU A 1 183 ? 6.274 -1.317 11.569 1.00 92.50 183 LEU A O 1
ATOM 1499 N N . LYS A 1 184 ? 5.491 -2.425 9.764 1.00 93.06 184 LYS A N 1
ATOM 1500 C CA . LYS A 1 184 ? 5.526 -3.793 10.314 1.00 93.06 184 LYS A CA 1
ATOM 1501 C C . LYS A 1 184 ? 6.817 -4.142 11.065 1.00 93.06 184 LYS A C 1
ATOM 1503 O O . LYS A 1 184 ? 6.767 -4.824 12.082 1.00 93.06 184 LYS A O 1
ATOM 1508 N N . ASP A 1 185 ? 7.953 -3.633 10.598 1.00 90.62 185 ASP A N 1
ATOM 1509 C CA . ASP A 1 185 ? 9.277 -3.953 11.147 1.00 90.62 185 ASP A CA 1
ATOM 1510 C C . ASP A 1 185 ? 9.809 -2.883 12.122 1.00 90.62 185 ASP A C 1
ATOM 1512 O O . ASP A 1 185 ? 11.014 -2.763 12.337 1.00 90.62 185 ASP A O 1
ATOM 1516 N N . THR A 1 186 ? 8.924 -2.069 12.706 1.00 94.88 186 THR A N 1
ATOM 1517 C CA . THR A 1 186 ? 9.293 -0.997 13.648 1.00 94.88 186 THR A CA 1
ATOM 1518 C C . THR A 1 186 ? 8.950 -1.336 15.098 1.00 94.88 186 THR A C 1
ATOM 1520 O O . THR A 1 186 ? 8.012 -2.083 15.381 1.00 94.88 186 THR A O 1
ATOM 1523 N N . ASP A 1 187 ? 9.647 -0.701 16.045 1.00 95.38 187 ASP A N 1
ATOM 1524 C CA . ASP A 1 187 ? 9.340 -0.821 17.478 1.00 95.38 187 ASP A CA 1
ATOM 1525 C C . ASP A 1 187 ? 7.899 -0.414 17.799 1.00 95.38 187 ASP A C 1
ATOM 1527 O O . ASP A 1 187 ? 7.237 -1.041 18.624 1.00 95.38 187 ASP A O 1
ATOM 1531 N N . LEU A 1 188 ? 7.386 0.615 17.117 1.00 95.00 188 LEU A N 1
ATOM 1532 C CA . LEU A 1 188 ? 6.012 1.070 17.297 1.00 95.00 188 LEU A CA 1
ATOM 1533 C C . LEU A 1 188 ? 5.005 -0.026 16.934 1.00 95.00 188 LEU A C 1
ATOM 1535 O O . LEU A 1 188 ? 4.056 -0.254 17.683 1.00 95.00 188 LEU A O 1
ATOM 1539 N N . PHE A 1 189 ? 5.223 -0.721 15.816 1.00 97.12 189 PHE A N 1
ATOM 1540 C CA . PHE A 1 189 ? 4.378 -1.843 15.423 1.00 97.12 189 PHE A CA 1
ATOM 1541 C C . PHE A 1 189 ? 4.422 -2.966 16.453 1.00 97.12 189 PHE A C 1
ATOM 1543 O O . PHE A 1 189 ? 3.370 -3.461 16.845 1.00 97.12 189 PHE A O 1
ATOM 1550 N N . ASN A 1 190 ? 5.608 -3.315 16.955 1.00 97.38 190 ASN A N 1
ATOM 1551 C CA . ASN A 1 190 ? 5.751 -4.352 17.977 1.00 97.38 190 ASN A CA 1
ATOM 1552 C C . ASN A 1 190 ? 5.022 -3.998 19.283 1.00 97.38 190 ASN A C 1
ATOM 1554 O O . ASN A 1 190 ? 4.402 -4.871 19.893 1.00 97.38 190 ASN A O 1
ATOM 1558 N N . ILE A 1 191 ? 5.033 -2.725 19.693 1.00 96.12 191 ILE A N 1
ATOM 1559 C CA . ILE A 1 191 ? 4.278 -2.252 20.863 1.00 96.12 191 ILE A CA 1
ATOM 1560 C C . ILE A 1 191 ? 2.766 -2.373 20.628 1.00 96.12 191 ILE A C 1
ATOM 1562 O O . ILE A 1 191 ? 2.062 -2.937 21.466 1.00 96.12 191 ILE A O 1
ATOM 1566 N N . ILE A 1 192 ? 2.264 -1.886 19.487 1.00 96.75 192 ILE A N 1
ATOM 1567 C CA . ILE A 1 192 ? 0.834 -1.975 19.139 1.00 96.75 192 ILE A CA 1
ATOM 1568 C C . ILE A 1 192 ? 0.395 -3.439 19.055 1.00 96.75 192 ILE A C 1
ATOM 1570 O O . ILE A 1 192 ? -0.633 -3.800 19.622 1.00 96.75 192 ILE A O 1
ATOM 1574 N N . LYS A 1 193 ? 1.194 -4.294 18.410 1.00 97.06 193 LYS A N 1
ATOM 1575 C CA . LYS A 1 193 ? 0.946 -5.733 18.316 1.00 97.06 193 LYS A CA 1
ATOM 1576 C C . LYS A 1 193 ? 0.864 -6.384 19.697 1.00 97.06 193 LYS A C 1
ATOM 1578 O O . LYS A 1 193 ? -0.107 -7.077 19.971 1.00 97.06 193 LYS A O 1
ATOM 1583 N N . THR A 1 194 ? 1.824 -6.107 20.580 1.00 95.94 194 THR A N 1
ATOM 1584 C CA . THR A 1 194 ? 1.833 -6.650 21.951 1.00 95.94 194 THR A CA 1
ATOM 1585 C C . THR A 1 194 ? 0.581 -6.236 22.728 1.00 95.94 194 THR A C 1
ATOM 1587 O O . THR A 1 194 ? -0.004 -7.040 23.453 1.00 95.94 194 THR A O 1
ATOM 1590 N N . ASN A 1 195 ? 0.137 -4.986 22.565 1.00 93.50 195 ASN A N 1
ATOM 1591 C CA . ASN A 1 195 ? -1.104 -4.517 23.175 1.00 93.50 195 ASN A CA 1
ATOM 1592 C C . ASN A 1 195 ? -2.331 -5.229 22.589 1.00 93.50 195 ASN A C 1
ATOM 1594 O O . ASN A 1 195 ? -3.163 -5.697 23.359 1.00 93.50 195 ASN A O 1
ATOM 1598 N N . ALA A 1 196 ? -2.428 -5.379 21.267 1.00 95.31 196 ALA A N 1
ATOM 1599 C CA . ALA A 1 196 ? -3.542 -6.078 20.626 1.00 95.31 196 ALA A CA 1
ATOM 1600 C C . ALA A 1 196 ? -3.624 -7.559 21.052 1.00 95.31 196 ALA A C 1
ATOM 1602 O O . ALA A 1 196 ? -4.709 -8.062 21.346 1.00 95.31 196 ALA A O 1
ATOM 1603 N N . GLU A 1 197 ? -2.483 -8.245 21.157 1.00 95.81 197 GLU A N 1
ATOM 1604 C CA . GLU A 1 197 ? -2.383 -9.643 21.612 1.00 95.81 197 GLU A CA 1
ATOM 1605 C C . GLU A 1 197 ? -2.773 -9.827 23.087 1.00 95.81 197 GLU A C 1
ATOM 1607 O O . GLU A 1 197 ? -3.200 -10.908 23.487 1.00 95.81 197 GLU A O 1
ATOM 1612 N N . LYS A 1 198 ? -2.679 -8.774 23.909 1.00 93.56 198 LYS A N 1
ATOM 1613 C CA . LYS A 1 198 ? -3.115 -8.817 25.312 1.00 93.56 198 LYS A CA 1
ATOM 1614 C C . LYS A 1 198 ? -4.635 -8.946 25.449 1.00 93.56 198 LYS A C 1
ATOM 1616 O O . LYS A 1 198 ? -5.103 -9.534 26.424 1.00 93.56 198 LYS A O 1
ATOM 1621 N N . TYR A 1 199 ? -5.392 -8.379 24.510 1.00 89.88 199 TYR A N 1
ATOM 1622 C CA . TYR A 1 199 ? -6.854 -8.282 24.590 1.00 89.88 199 TYR A CA 1
ATOM 1623 C C . TYR A 1 199 ? -7.586 -9.190 23.595 1.00 89.88 199 TYR A C 1
ATOM 1625 O O . TYR A 1 199 ? -8.775 -9.448 23.773 1.00 89.88 199 TYR A O 1
ATOM 1633 N N . ASN A 1 200 ? -6.889 -9.727 22.589 1.00 91.88 200 ASN A N 1
ATOM 1634 C CA . ASN A 1 200 ? -7.476 -10.580 21.560 1.00 91.88 200 ASN A CA 1
ATOM 1635 C C . ASN A 1 200 ? -6.780 -11.941 21.493 1.00 91.88 200 ASN A C 1
ATOM 1637 O O . ASN A 1 200 ? -5.559 -12.028 21.429 1.00 91.88 200 ASN A O 1
ATOM 1641 N N . THR A 1 201 ? -7.569 -13.015 21.433 1.00 88.19 201 THR A N 1
ATOM 1642 C CA . THR A 1 201 ? -7.060 -14.396 21.340 1.00 88.19 201 THR A CA 1
ATOM 1643 C C . THR A 1 201 ? -7.043 -14.950 19.915 1.00 88.19 201 THR A C 1
ATOM 1645 O O . THR A 1 201 ? -6.315 -15.899 19.634 1.00 88.19 201 THR A O 1
ATOM 1648 N N . ALA A 1 202 ? -7.838 -14.381 19.004 1.00 94.75 202 ALA A N 1
ATOM 1649 C CA . ALA A 1 202 ? -7.885 -14.786 17.603 1.00 94.75 202 ALA A CA 1
ATOM 1650 C C . ALA A 1 202 ? -6.937 -13.927 16.756 1.00 94.75 202 ALA A C 1
ATOM 1652 O O . ALA A 1 202 ? -7.022 -12.701 16.797 1.00 94.75 202 ALA A O 1
ATOM 1653 N N . GLU A 1 203 ? -6.112 -14.562 15.918 1.00 94.44 203 GLU A N 1
ATOM 1654 C CA . GLU A 1 203 ? -5.141 -13.880 15.042 1.00 94.44 203 GLU A CA 1
ATOM 1655 C C . GLU A 1 203 ? -5.790 -12.782 14.189 1.00 94.44 203 GLU A C 1
ATOM 1657 O O . GLU A 1 203 ? -5.288 -11.664 14.117 1.00 94.44 203 GLU A O 1
ATOM 1662 N N . LYS A 1 204 ? -6.963 -13.064 13.611 1.00 94.69 204 LYS A N 1
ATOM 1663 C CA . LYS A 1 204 ? -7.706 -12.072 12.828 1.00 94.69 204 LYS A CA 1
ATOM 1664 C C . LYS A 1 204 ? -8.065 -10.829 13.651 1.00 94.69 204 LYS A C 1
ATOM 1666 O O . LYS A 1 204 ? -7.909 -9.721 13.159 1.00 94.69 204 LYS A O 1
ATOM 1671 N N . ALA A 1 205 ? -8.513 -11.004 14.894 1.00 94.25 205 ALA A N 1
ATOM 1672 C CA . ALA A 1 205 ? -8.880 -9.884 15.758 1.00 94.25 205 ALA A CA 1
ATOM 1673 C C . ALA A 1 205 ? -7.654 -9.042 16.152 1.00 94.25 205 ALA A C 1
ATOM 1675 O O . ALA A 1 205 ? -7.741 -7.819 16.188 1.00 94.25 205 ALA A O 1
ATOM 1676 N N . VAL A 1 206 ? -6.496 -9.684 16.360 1.00 96.50 206 VAL A N 1
ATOM 1677 C CA . VAL A 1 206 ? -5.215 -8.989 16.571 1.00 96.50 206 VAL A CA 1
ATOM 1678 C C . VAL A 1 206 ? -4.859 -8.129 15.354 1.00 96.50 206 VAL A C 1
ATOM 1680 O O . VAL A 1 206 ? -4.558 -6.948 15.504 1.00 96.50 206 VAL A O 1
ATOM 1683 N N . VAL A 1 207 ? -4.922 -8.695 14.145 1.00 97.12 207 VAL A N 1
ATOM 1684 C CA . VAL A 1 207 ? -4.618 -7.973 12.896 1.00 97.12 207 VAL A CA 1
ATOM 1685 C C . VAL A 1 207 ? -5.594 -6.817 12.659 1.00 97.12 207 VAL A C 1
ATOM 1687 O O . VAL A 1 207 ? -5.159 -5.714 12.323 1.00 97.12 207 VAL A O 1
ATOM 1690 N N . ASP A 1 208 ? -6.892 -7.040 12.875 1.00 95.81 208 ASP A N 1
ATOM 1691 C CA . ASP A 1 208 ? -7.927 -6.012 12.738 1.00 95.81 208 ASP A CA 1
ATOM 1692 C C . ASP A 1 208 ? -7.678 -4.841 13.711 1.00 95.81 208 ASP A C 1
ATOM 1694 O O . ASP A 1 208 ? -7.777 -3.677 13.316 1.00 95.81 208 ASP A O 1
ATOM 1698 N N . GLU A 1 209 ? -7.280 -5.123 14.957 1.00 96.62 209 GLU A N 1
ATOM 1699 C CA . GLU A 1 209 ? -6.922 -4.082 15.923 1.00 96.62 209 GLU A CA 1
ATOM 1700 C C . GLU A 1 209 ? -5.654 -3.322 15.517 1.00 96.62 209 GLU A C 1
ATOM 1702 O O . GLU A 1 209 ? -5.650 -2.091 15.550 1.00 96.62 209 GLU A O 1
ATOM 1707 N N . ILE A 1 210 ? -4.594 -4.015 15.089 1.00 97.62 210 ILE A N 1
ATOM 1708 C CA . ILE A 1 210 ? -3.363 -3.369 14.610 1.00 97.62 210 ILE A CA 1
ATOM 1709 C C . ILE A 1 210 ? -3.691 -2.403 13.464 1.00 97.62 210 ILE A C 1
ATOM 1711 O O . ILE A 1 210 ? -3.318 -1.228 13.519 1.00 97.62 210 ILE A O 1
ATOM 1715 N N . ASN A 1 211 ? -4.427 -2.873 12.453 1.00 97.00 211 ASN A N 1
ATOM 1716 C CA . ASN A 1 211 ? -4.849 -2.055 11.317 1.00 97.00 211 ASN A CA 1
ATOM 1717 C C . ASN A 1 211 ? -5.635 -0.820 11.775 1.00 97.00 211 ASN A C 1
ATOM 1719 O O . ASN A 1 211 ? -5.318 0.295 11.359 1.00 97.00 211 ASN A O 1
ATOM 1723 N N . MET A 1 212 ? -6.598 -1.000 12.683 1.00 96.25 212 MET A N 1
ATOM 1724 C CA . MET A 1 212 ? -7.381 0.096 13.254 1.00 96.25 212 MET A CA 1
ATOM 1725 C C . MET A 1 212 ? -6.490 1.131 13.959 1.00 96.25 212 MET A C 1
ATOM 1727 O O . MET A 1 212 ? -6.649 2.333 13.734 1.00 96.25 212 MET A O 1
ATOM 1731 N N . GLN A 1 213 ? -5.543 0.703 14.801 1.00 96.94 213 GLN A N 1
ATOM 1732 C CA . GLN A 1 213 ? -4.675 1.627 15.541 1.00 96.94 213 GLN A CA 1
ATOM 1733 C C . GLN A 1 213 ? -3.811 2.473 14.597 1.00 96.94 213 GLN A C 1
ATOM 1735 O O . GLN A 1 213 ? -3.723 3.692 14.767 1.00 96.94 213 GLN A O 1
ATOM 1740 N N . PHE A 1 214 ? -3.231 1.863 13.562 1.00 96.38 214 PHE A N 1
ATOM 1741 C CA . PHE A 1 214 ? -2.455 2.587 12.552 1.00 96.38 214 PHE A CA 1
ATOM 1742 C C . PHE A 1 214 ? -3.319 3.502 11.673 1.00 96.38 214 PHE A C 1
ATOM 1744 O O . PHE A 1 214 ? -2.877 4.595 11.309 1.00 96.38 214 PHE A O 1
ATOM 1751 N N . GLU A 1 215 ? -4.561 3.115 11.375 1.00 94.69 215 GLU A N 1
ATOM 1752 C CA . GLU A 1 215 ? -5.509 3.975 10.662 1.00 94.69 215 GLU A CA 1
ATOM 1753 C C . GLU A 1 215 ? -5.843 5.238 11.473 1.00 94.69 215 GLU A C 1
ATOM 1755 O O . GLU A 1 215 ? -5.838 6.347 10.933 1.00 94.69 215 GLU A O 1
ATOM 1760 N N . TYR A 1 216 ? -6.097 5.105 12.779 1.00 95.12 216 TYR A N 1
ATOM 1761 C CA . TYR A 1 216 ? -6.322 6.264 13.646 1.00 95.12 216 TYR A CA 1
ATOM 1762 C C . TYR A 1 216 ? -5.063 7.107 13.825 1.00 95.12 216 TYR A C 1
ATOM 1764 O O . TYR A 1 216 ? -5.152 8.334 13.782 1.00 95.12 216 TYR A O 1
ATOM 1772 N N . MET A 1 217 ? -3.892 6.480 13.959 1.00 95.38 217 MET A N 1
ATOM 1773 C CA . MET A 1 217 ? -2.612 7.185 14.039 1.00 95.38 217 MET A CA 1
ATOM 1774 C C . MET A 1 217 ? -2.422 8.141 12.853 1.00 95.38 217 MET A C 1
ATOM 1776 O O . MET A 1 217 ? -2.041 9.292 13.052 1.00 95.38 217 MET A O 1
ATOM 1780 N N . ALA A 1 218 ? -2.758 7.706 11.636 1.00 92.12 218 ALA A N 1
ATOM 1781 C CA . ALA A 1 218 ? -2.649 8.521 10.427 1.00 92.12 218 ALA A CA 1
ATOM 1782 C C . ALA A 1 218 ? -3.582 9.748 10.403 1.00 92.12 218 ALA A C 1
ATOM 1784 O O . ALA A 1 218 ? -3.323 10.710 9.681 1.00 92.12 218 ALA A O 1
ATOM 1785 N N . LYS A 1 219 ? -4.670 9.728 11.185 1.00 93.19 219 LYS A N 1
ATOM 1786 C CA . LYS A 1 219 ? -5.667 10.812 11.259 1.00 93.19 219 LYS A CA 1
ATOM 1787 C C . LYS A 1 219 ? -5.343 11.857 12.330 1.00 93.19 219 LYS A C 1
ATOM 1789 O O . LYS A 1 219 ? -5.951 12.927 12.340 1.00 93.19 219 LYS A O 1
ATOM 1794 N N . ILE A 1 220 ? -4.428 11.556 13.250 1.00 93.69 220 ILE A N 1
ATOM 1795 C CA . ILE A 1 220 ? -4.086 12.430 14.376 1.00 93.69 220 ILE A CA 1
ATOM 1796 C C . ILE A 1 220 ? -3.000 13.418 13.948 1.00 93.69 220 ILE A C 1
ATOM 1798 O O . ILE A 1 220 ? -2.018 13.054 13.304 1.00 93.69 220 ILE A O 1
ATOM 1802 N N . ASN A 1 221 ? -3.145 14.685 14.345 1.00 90.81 221 ASN A N 1
ATOM 1803 C CA . ASN A 1 221 ? -2.098 15.680 14.130 1.00 90.81 221 ASN A CA 1
ATOM 1804 C C . ASN A 1 221 ? -0.796 15.217 14.801 1.00 90.81 221 ASN A C 1
ATOM 1806 O O . ASN A 1 221 ? -0.786 14.869 15.983 1.00 90.81 221 ASN A O 1
ATOM 1810 N N . MET A 1 222 ? 0.307 15.264 14.052 1.00 88.88 222 MET A N 1
ATOM 1811 C CA . MET A 1 222 ? 1.621 14.782 14.479 1.00 88.88 222 MET A CA 1
ATOM 1812 C C . MET A 1 222 ? 2.069 15.335 15.844 1.00 88.88 222 MET A C 1
ATOM 1814 O O . MET A 1 222 ? 2.738 14.631 16.596 1.00 88.88 222 MET A O 1
ATOM 1818 N N . GLN A 1 223 ? 1.652 16.555 16.201 1.00 89.31 223 GLN A N 1
ATOM 1819 C CA . GLN A 1 223 ? 1.962 17.179 17.493 1.00 89.31 223 GLN A CA 1
ATOM 1820 C C . GLN A 1 223 ? 1.354 16.438 18.697 1.00 89.31 223 GLN A C 1
ATOM 1822 O O . GLN A 1 223 ? 1.893 16.526 19.798 1.00 89.31 223 GLN A O 1
ATOM 1827 N N . TYR A 1 224 ? 0.261 15.693 18.502 1.00 88.81 224 TYR A N 1
ATOM 1828 C CA . TYR A 1 224 ? -0.427 14.953 19.563 1.00 88.81 224 TYR A CA 1
ATOM 1829 C C . TYR A 1 224 ? -0.014 13.481 19.645 1.00 88.81 224 TYR A C 1
ATOM 1831 O O . TYR A 1 224 ? -0.281 12.841 20.659 1.00 88.81 224 TYR A O 1
ATOM 1839 N N . LEU A 1 225 ? 0.668 12.931 18.632 1.00 90.81 225 LEU A N 1
ATOM 1840 C CA . LEU A 1 225 ? 1.018 11.502 18.583 1.00 90.81 225 LEU A CA 1
ATOM 1841 C C . LEU A 1 225 ? 1.877 11.046 19.768 1.00 90.81 225 LEU A C 1
ATOM 1843 O O . LEU A 1 225 ? 1.764 9.905 20.210 1.00 90.81 225 LEU A O 1
ATOM 1847 N N . SER A 1 226 ? 2.719 11.931 20.307 1.00 91.62 226 SER A N 1
ATOM 1848 C CA . SER A 1 226 ? 3.554 11.631 21.475 1.00 91.62 226 SER A CA 1
ATOM 1849 C C . SER A 1 226 ? 2.734 11.352 22.738 1.00 91.62 226 SER A C 1
ATOM 1851 O O . SER A 1 226 ? 3.186 10.583 23.587 1.00 91.62 226 SER A O 1
ATOM 1853 N N . LEU A 1 227 ? 1.517 11.901 22.846 1.00 92.38 227 LEU A N 1
ATOM 1854 C CA . LEU A 1 227 ? 0.625 11.679 23.986 1.00 92.38 227 LEU A CA 1
ATOM 1855 C C . LEU A 1 227 ? 0.171 10.223 24.084 1.00 92.38 227 LEU A C 1
ATOM 1857 O O . LEU A 1 227 ? -0.074 9.747 25.194 1.00 92.38 227 LEU A O 1
ATOM 1861 N N . ALA A 1 228 ? 0.130 9.498 22.959 1.00 91.88 228 ALA A N 1
ATOM 1862 C CA . ALA A 1 228 ? -0.227 8.082 22.930 1.00 91.88 228 ALA A CA 1
ATOM 1863 C C . ALA A 1 228 ? 0.679 7.235 23.841 1.00 91.88 228 ALA A C 1
ATOM 1865 O O . ALA A 1 228 ? 0.235 6.224 24.368 1.00 91.88 228 ALA A O 1
ATOM 1866 N N . LYS A 1 229 ? 1.922 7.670 24.088 1.00 91.06 229 LYS A N 1
ATOM 1867 C CA . LYS A 1 229 ? 2.892 6.960 24.939 1.00 91.06 229 LYS A CA 1
ATOM 1868 C C . LYS A 1 229 ? 2.592 7.032 26.438 1.00 91.06 229 LYS A C 1
ATOM 1870 O O . LYS A 1 229 ? 3.247 6.343 27.208 1.00 91.06 229 LYS A O 1
ATOM 1875 N N . SER A 1 230 ? 1.679 7.902 26.864 1.00 89.44 230 SER A N 1
ATOM 1876 C CA . SER A 1 230 ? 1.327 8.034 28.281 1.00 89.44 230 SER A CA 1
ATOM 1877 C C . SER A 1 230 ? 0.531 6.830 28.781 1.00 89.44 230 SER A C 1
ATOM 1879 O O . SER A 1 230 ? -0.213 6.222 28.012 1.00 89.44 230 SER A O 1
ATOM 1881 N N . ASP A 1 231 ? 0.593 6.567 30.088 1.00 85.56 231 ASP A N 1
ATOM 1882 C CA . ASP A 1 231 ? -0.182 5.504 30.750 1.00 85.56 231 ASP A CA 1
ATOM 1883 C C . ASP A 1 231 ? -1.690 5.610 30.480 1.00 85.56 231 ASP A C 1
ATOM 1885 O O . ASP A 1 231 ? -2.401 4.608 30.475 1.00 85.56 231 ASP A O 1
ATOM 1889 N N . LYS A 1 232 ? -2.183 6.828 30.211 1.00 85.56 232 LYS A N 1
ATOM 1890 C CA . LYS A 1 232 ? -3.585 7.080 29.867 1.00 85.56 232 LYS A CA 1
ATOM 1891 C C . LYS A 1 232 ? -4.008 6.367 28.580 1.00 85.56 232 LYS A C 1
ATOM 1893 O O . LYS A 1 232 ? -5.125 5.854 28.532 1.00 85.56 232 LYS A O 1
ATOM 1898 N N . TYR A 1 233 ? -3.177 6.415 27.539 1.00 88.62 233 TYR A N 1
ATOM 1899 C CA . TYR A 1 233 ? -3.529 5.896 26.215 1.00 88.62 233 TYR A CA 1
ATOM 1900 C C . TYR A 1 233 ? -2.821 4.581 25.902 1.00 88.62 233 TYR A C 1
ATOM 1902 O O . TYR A 1 233 ? -3.389 3.776 25.181 1.00 88.62 233 TYR A O 1
ATOM 1910 N N . ASN A 1 234 ? -1.610 4.351 26.419 1.00 89.75 234 ASN A N 1
ATOM 1911 C CA . ASN A 1 234 ? -0.807 3.151 26.174 1.00 89.75 234 ASN A CA 1
ATOM 1912 C C . ASN A 1 234 ? -0.832 2.708 24.695 1.00 89.75 234 ASN A C 1
ATOM 1914 O O . ASN A 1 234 ? -1.215 1.592 24.362 1.00 89.75 234 ASN A O 1
ATOM 1918 N N . TYR A 1 235 ? -0.477 3.620 23.793 1.00 92.94 235 TYR A N 1
ATOM 1919 C CA . TYR A 1 235 ? -0.468 3.429 22.338 1.00 92.94 235 TYR A CA 1
ATOM 1920 C C . TYR A 1 235 ? -1.841 3.127 21.703 1.00 92.94 235 TYR A C 1
ATOM 1922 O O . TYR A 1 235 ? -1.907 2.728 20.544 1.00 92.94 235 TYR A O 1
ATOM 1930 N N . ASN A 1 236 ? -2.943 3.380 22.414 1.00 93.88 236 ASN A N 1
ATOM 1931 C CA . ASN A 1 236 ? -4.297 3.368 21.866 1.00 93.88 236 ASN A CA 1
ATOM 1932 C C . ASN A 1 236 ? -4.581 4.686 21.124 1.00 93.88 236 ASN A C 1
ATOM 1934 O O . ASN A 1 236 ? -5.129 5.650 21.672 1.00 93.88 236 ASN A O 1
ATOM 1938 N N . TYR A 1 237 ? -4.165 4.734 19.861 1.00 96.31 237 TYR A N 1
ATOM 1939 C CA . TYR A 1 237 ? -4.393 5.862 18.963 1.00 96.31 237 TYR A CA 1
ATOM 1940 C C . TYR A 1 237 ? -5.880 6.088 18.690 1.00 96.31 237 TYR A C 1
ATOM 1942 O O . TYR A 1 237 ? -6.297 7.235 18.557 1.00 96.31 237 TYR A O 1
ATOM 1950 N N . ALA A 1 238 ? -6.697 5.033 18.670 1.00 95.31 238 ALA A N 1
ATOM 1951 C CA . ALA A 1 238 ? -8.143 5.171 18.526 1.00 95.31 238 ALA A CA 1
ATOM 1952 C C . ALA A 1 238 ? -8.756 5.983 19.682 1.00 95.31 238 ALA A C 1
ATOM 1954 O O . ALA A 1 238 ? -9.496 6.941 19.446 1.00 95.31 238 ALA A O 1
ATOM 1955 N N . LEU A 1 239 ? -8.380 5.676 20.928 1.00 93.44 239 LEU A N 1
ATOM 1956 C CA . LEU A 1 239 ? -8.816 6.435 22.102 1.00 93.44 239 LEU A CA 1
ATOM 1957 C C . LEU A 1 239 ? -8.297 7.879 22.086 1.00 93.44 239 LEU A C 1
ATOM 1959 O O . LEU A 1 239 ? -9.052 8.810 22.363 1.00 93.44 239 LEU A O 1
ATOM 1963 N N . LEU A 1 240 ? -7.027 8.079 21.719 1.00 93.44 240 LEU A N 1
ATOM 1964 C CA . LEU A 1 240 ? -6.448 9.418 21.577 1.00 93.44 240 LEU A CA 1
ATOM 1965 C C . LEU A 1 240 ? -7.214 10.254 20.541 1.00 93.44 240 LEU A C 1
ATOM 1967 O O . LEU A 1 240 ? -7.521 11.419 20.786 1.00 93.44 240 LEU A O 1
ATOM 1971 N N . TYR A 1 241 ? -7.560 9.658 19.399 1.00 93.75 241 TYR A N 1
ATOM 1972 C CA . TYR A 1 241 ? -8.363 10.317 18.377 1.00 93.75 241 TYR A CA 1
ATOM 1973 C C . TYR A 1 241 ? -9.752 10.695 18.907 1.00 93.75 241 TYR A C 1
ATOM 1975 O O . TYR A 1 241 ? -10.207 11.819 18.693 1.00 93.75 241 TYR A O 1
ATOM 1983 N N . ILE A 1 242 ? -10.411 9.792 19.638 1.00 91.75 242 ILE A N 1
ATOM 1984 C CA . ILE A 1 242 ? -11.732 10.049 20.222 1.00 91.75 242 ILE A CA 1
ATOM 1985 C C . ILE A 1 242 ? -11.697 11.234 21.191 1.00 91.75 242 ILE A C 1
ATOM 1987 O O . ILE A 1 242 ? -12.525 12.140 21.071 1.00 91.75 242 ILE A O 1
ATOM 1991 N N . ASP A 1 243 ? -10.724 11.264 22.102 1.00 89.12 243 ASP A N 1
ATOM 1992 C CA . ASP A 1 243 ? -10.611 12.311 23.121 1.00 89.12 243 ASP A CA 1
ATOM 1993 C C . ASP A 1 243 ? -10.374 13.705 22.502 1.00 89.12 243 ASP A C 1
ATOM 1995 O O . ASP A 1 243 ? -10.941 14.697 22.969 1.00 89.12 243 ASP A O 1
ATOM 1999 N N . PHE A 1 244 ? -9.572 13.792 21.433 1.00 88.31 244 PHE A N 1
ATOM 2000 C CA . PHE A 1 244 ? -9.208 15.070 20.805 1.00 88.31 244 PHE A CA 1
ATOM 2001 C C . PHE A 1 244 ? -10.198 15.550 19.743 1.00 88.31 244 PHE A C 1
ATOM 2003 O O . PHE A 1 244 ? -10.472 16.747 19.658 1.00 88.31 244 PHE A O 1
ATOM 2010 N N . TYR A 1 245 ? -10.729 14.639 18.927 1.00 88.69 245 TYR A N 1
ATOM 2011 C CA . TYR A 1 245 ? -11.531 14.992 17.752 1.00 88.69 245 TYR A CA 1
ATOM 2012 C C . TYR A 1 245 ? -13.029 14.750 17.941 1.00 88.69 245 TYR A C 1
ATOM 2014 O O . TYR A 1 245 ? -13.818 15.226 17.127 1.00 88.69 245 TYR A O 1
ATOM 2022 N N . LYS A 1 246 ? -13.429 14.056 19.016 1.00 86.62 246 LYS A N 1
ATOM 2023 C CA . LYS A 1 246 ? -14.830 13.810 19.403 1.00 86.62 246 LYS A CA 1
ATOM 2024 C C . LYS A 1 246 ? -15.703 13.333 18.225 1.00 86.62 246 LYS A C 1
ATOM 2026 O O . LYS A 1 246 ? -16.739 13.941 17.945 1.00 86.62 246 LYS A O 1
ATOM 2031 N N . PRO A 1 247 ? -15.288 12.275 17.500 1.00 88.38 247 PRO A N 1
ATOM 2032 C CA . PRO A 1 247 ? -16.044 11.764 16.370 1.00 88.38 247 PRO A CA 1
ATOM 2033 C C . PRO A 1 247 ? -17.380 11.178 16.831 1.00 88.38 247 PRO A C 1
ATOM 2035 O O . PRO A 1 247 ? -17.548 10.750 17.975 1.00 88.38 247 PRO A O 1
ATOM 2038 N N . ARG A 1 248 ? -18.324 11.079 15.895 1.00 89.06 248 ARG A N 1
ATOM 2039 C CA . ARG A 1 248 ? -19.560 10.326 16.104 1.00 89.06 248 ARG A CA 1
ATOM 2040 C C . ARG A 1 248 ? -19.227 8.829 16.145 1.00 89.06 248 ARG A C 1
ATOM 2042 O O . ARG A 1 248 ? -18.962 8.247 15.098 1.00 89.06 248 ARG A O 1
ATOM 2049 N N . ILE A 1 249 ? -19.244 8.217 17.329 1.00 90.81 249 ILE A N 1
ATOM 2050 C CA . ILE A 1 249 ? -18.942 6.789 17.530 1.00 90.81 249 ILE A CA 1
ATOM 2051 C C . ILE A 1 249 ? -20.057 6.094 18.314 1.00 90.81 249 ILE A C 1
ATOM 2053 O O . ILE A 1 249 ? -20.579 6.660 19.275 1.00 90.81 249 ILE A O 1
ATOM 2057 N N . LEU A 1 250 ? -20.423 4.875 17.907 1.00 91.81 250 LEU A N 1
ATOM 2058 C CA . LEU A 1 250 ? -21.361 4.029 18.644 1.00 91.81 250 LEU A CA 1
ATOM 2059 C C . LEU A 1 250 ? -20.687 3.434 19.883 1.00 91.81 250 LEU A C 1
ATOM 2061 O O . LEU A 1 250 ? -19.526 3.034 19.841 1.00 91.81 250 LEU A O 1
ATOM 2065 N N . MET A 1 251 ? -21.435 3.284 20.973 1.00 89.69 251 MET A N 1
ATOM 2066 C CA . MET A 1 251 ? -20.945 2.699 22.222 1.00 89.69 251 MET A CA 1
ATOM 2067 C C . MET A 1 251 ? -20.387 1.292 22.008 1.00 89.69 251 MET A C 1
ATOM 2069 O O . MET A 1 251 ? -19.378 0.948 22.606 1.00 89.69 251 MET A O 1
ATOM 2073 N N . SER A 1 252 ? -20.999 0.496 21.126 1.00 89.44 252 SER A N 1
ATOM 2074 C CA . SER A 1 252 ? -20.500 -0.839 20.778 1.00 89.44 252 SER A CA 1
ATOM 2075 C C . SER A 1 252 ? -19.106 -0.816 20.155 1.00 89.44 252 SER A C 1
ATOM 2077 O O . SER A 1 252 ? -18.340 -1.748 20.362 1.00 89.44 252 SER A O 1
ATOM 2079 N N . ASP A 1 253 ? -18.774 0.226 19.396 1.00 90.00 253 ASP A N 1
ATOM 2080 C CA . ASP A 1 253 ? -17.462 0.357 18.761 1.00 90.00 253 ASP A CA 1
ATOM 2081 C C . ASP A 1 253 ? -16.456 0.996 19.717 1.00 90.00 253 ASP A C 1
ATOM 2083 O O . ASP A 1 253 ? -15.307 0.568 19.786 1.00 90.00 253 ASP A O 1
ATOM 2087 N N . PHE A 1 254 ? -16.909 1.951 20.533 1.00 91.69 254 PHE A N 1
ATOM 2088 C CA . PHE A 1 254 ? -16.104 2.517 21.609 1.00 91.69 254 PHE A CA 1
ATOM 2089 C C . PHE A 1 254 ? -15.640 1.444 22.596 1.00 91.69 254 PHE A C 1
ATOM 2091 O O . PHE A 1 254 ? -14.463 1.371 22.925 1.00 91.69 254 PHE A O 1
ATOM 2098 N N . VAL A 1 255 ? -16.557 0.584 23.037 1.00 90.06 255 VAL A N 1
ATOM 2099 C CA . VAL A 1 255 ? -16.272 -0.483 23.999 1.00 90.06 255 VAL A CA 1
ATOM 2100 C C . VAL A 1 255 ? -15.232 -1.475 23.461 1.00 90.06 255 VAL A C 1
ATOM 2102 O O . VAL A 1 255 ? -14.376 -1.911 24.226 1.00 90.06 255 VAL A O 1
ATOM 2105 N N . LYS A 1 256 ? -15.219 -1.751 22.149 1.00 89.75 256 LYS A N 1
ATOM 2106 C CA . LYS A 1 256 ? -14.156 -2.550 21.512 1.00 89.75 256 LYS A CA 1
ATOM 2107 C C . LYS A 1 256 ? -12.798 -1.854 21.576 1.00 89.75 256 LYS A C 1
ATOM 2109 O O . LYS A 1 256 ? -11.805 -2.495 21.888 1.00 89.75 256 LYS A O 1
ATOM 2114 N N . ILE A 1 257 ? -12.756 -0.542 21.325 1.00 91.62 257 ILE A N 1
ATOM 2115 C CA . ILE A 1 257 ? -11.519 0.260 21.378 1.00 91.62 257 ILE A CA 1
ATOM 2116 C C . ILE A 1 257 ? -10.888 0.246 22.773 1.00 91.62 257 ILE A C 1
ATOM 2118 O O . ILE A 1 257 ? -9.666 0.308 22.886 1.00 91.62 257 ILE A O 1
ATOM 2122 N N . ILE A 1 258 ? -11.704 0.182 23.825 1.00 90.31 258 ILE A N 1
ATOM 2123 C CA . ILE A 1 258 ? -11.241 0.121 25.219 1.00 90.31 258 ILE A CA 1
ATOM 2124 C C . ILE A 1 258 ? -11.279 -1.297 25.809 1.00 90.31 258 ILE A C 1
ATOM 2126 O O . ILE A 1 258 ? -11.187 -1.448 27.029 1.00 90.31 258 ILE A O 1
ATOM 2130 N N . HIS A 1 259 ? -11.450 -2.320 24.965 1.00 89.00 259 HIS A N 1
ATOM 2131 C CA . HIS A 1 259 ? -11.392 -3.737 25.334 1.00 89.00 259 HIS A CA 1
ATOM 2132 C C . HIS A 1 259 ? -12.312 -4.120 26.498 1.00 89.00 259 HIS A C 1
ATOM 2134 O O . HIS A 1 259 ? -11.869 -4.732 27.470 1.00 89.00 259 HIS A O 1
ATOM 2140 N N . ASP A 1 260 ? -13.572 -3.674 26.453 1.00 79.56 260 ASP A N 1
ATOM 2141 C CA . ASP A 1 260 ? -14.594 -3.958 27.476 1.00 79.56 260 ASP A CA 1
ATOM 2142 C C . ASP A 1 260 ? -14.190 -3.570 28.916 1.00 79.56 260 ASP A C 1
ATOM 2144 O O . ASP A 1 260 ? -14.807 -3.991 29.891 1.00 79.56 260 ASP A O 1
ATOM 2148 N N . SER A 1 261 ? -13.168 -2.724 29.074 1.00 82.38 261 SER A N 1
ATOM 2149 C CA . SER A 1 261 ? -12.558 -2.426 30.375 1.00 82.38 261 SER A CA 1
ATOM 2150 C C . SER A 1 261 ? -13.179 -1.209 31.078 1.00 82.38 261 SER A C 1
ATOM 2152 O O . SER A 1 261 ? -12.626 -0.706 32.056 1.00 82.38 261 SER A O 1
ATOM 2154 N N . ALA A 1 262 ? -14.309 -0.695 30.578 1.00 84.50 262 ALA A N 1
ATOM 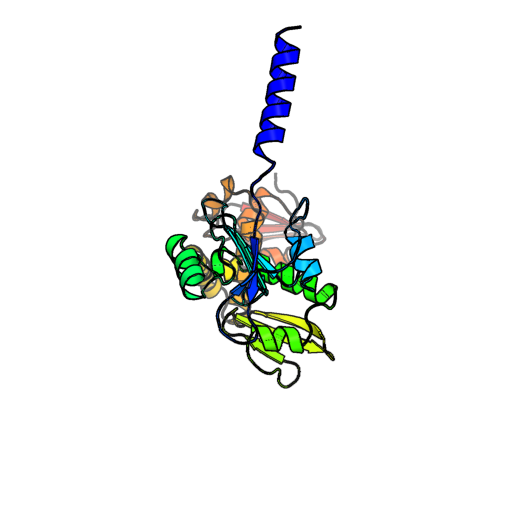2155 C CA . ALA A 1 262 ? -15.028 0.411 31.209 1.00 84.50 262 ALA A CA 1
ATOM 2156 C C . ALA A 1 262 ? -15.970 -0.052 32.323 1.00 84.50 262 ALA A C 1
ATOM 2158 O O . ALA A 1 262 ? -16.668 -1.056 32.213 1.00 84.50 262 ALA A O 1
ATOM 2159 N N . GLU A 1 263 ? -16.081 0.782 33.352 1.00 87.62 263 GLU A N 1
ATOM 2160 C CA . GLU A 1 263 ? -17.110 0.687 34.380 1.00 87.62 263 GLU A CA 1
ATOM 2161 C C . GLU A 1 263 ? -18.391 1.389 33.899 1.00 87.62 263 GLU A C 1
ATOM 2163 O O . GLU A 1 263 ? -18.367 2.561 33.509 1.00 87.62 263 GLU A O 1
ATOM 2168 N N . VAL A 1 264 ? -19.531 0.695 33.938 1.00 88.81 264 VAL A N 1
ATOM 2169 C CA . VAL A 1 264 ? -20.836 1.304 33.643 1.00 88.81 264 VAL A CA 1
ATOM 2170 C C . VAL A 1 264 ? -21.352 2.009 34.893 1.00 88.81 264 VAL A C 1
ATOM 2172 O O . VAL A 1 264 ? -21.718 1.359 35.868 1.00 88.81 264 VAL A O 1
ATOM 2175 N N . LEU A 1 265 ? -21.436 3.338 34.855 1.00 89.00 265 LEU A N 1
ATOM 2176 C CA . LEU A 1 265 ? -21.882 4.126 36.007 1.00 89.00 265 LEU A CA 1
ATOM 2177 C C . LEU A 1 265 ? -23.383 4.393 36.010 1.00 89.00 265 LEU A C 1
ATOM 2179 O O . LEU A 1 265 ? -24.001 4.502 37.067 1.00 89.00 265 LEU A O 1
ATOM 2183 N N . LYS A 1 266 ? -23.977 4.567 34.826 1.00 86.88 266 LYS A N 1
ATOM 2184 C CA . LYS A 1 266 ? -25.392 4.921 34.705 1.00 86.88 266 LYS A CA 1
ATOM 2185 C C . LYS A 1 266 ? -25.973 4.419 33.395 1.00 86.88 266 LYS A C 1
ATOM 2187 O O . LYS A 1 266 ? -25.387 4.644 32.341 1.00 86.88 266 LYS A O 1
ATOM 2192 N N . ILE A 1 267 ? -27.167 3.836 33.469 1.00 85.81 267 ILE A N 1
ATOM 2193 C CA . ILE A 1 267 ? -28.002 3.520 32.308 1.00 85.81 267 ILE A CA 1
ATOM 2194 C C . ILE A 1 267 ? -29.381 4.140 32.537 1.00 85.81 267 ILE A C 1
ATOM 2196 O O . ILE A 1 267 ? -30.022 3.915 33.561 1.00 85.81 267 ILE A O 1
ATOM 2200 N N . THR A 1 268 ? -29.834 4.937 31.578 1.00 85.50 268 THR A N 1
ATOM 2201 C CA . THR A 1 268 ? -31.194 5.487 31.501 1.00 85.50 268 THR A CA 1
ATOM 2202 C C . THR A 1 268 ? -31.747 5.239 30.097 1.00 85.50 268 THR A C 1
ATOM 2204 O O . THR A 1 268 ? -30.964 4.905 29.207 1.00 85.50 268 THR A O 1
ATOM 2207 N N . PRO A 1 269 ? -33.053 5.455 29.841 1.00 83.62 269 PRO A N 1
ATOM 2208 C CA . PRO A 1 269 ? -33.597 5.320 28.488 1.00 83.62 269 PRO A CA 1
ATOM 2209 C C . PRO A 1 269 ? -32.893 6.192 27.436 1.00 83.62 269 PRO A C 1
ATOM 2211 O O . PRO A 1 269 ? -32.908 5.848 26.261 1.00 83.62 269 PRO A O 1
ATOM 2214 N N . ASN A 1 270 ? -32.269 7.301 27.853 1.00 85.75 270 ASN A N 1
ATOM 2215 C CA . ASN A 1 270 ? -31.708 8.297 26.939 1.00 85.75 270 ASN A CA 1
ATOM 2216 C C . ASN A 1 270 ? -30.190 8.461 27.029 1.00 85.75 270 ASN A C 1
ATOM 2218 O O . ASN A 1 270 ? -29.619 9.133 26.178 1.00 85.75 270 ASN A O 1
ATOM 2222 N N . ILE A 1 271 ? -29.552 7.958 28.088 1.00 88.19 271 ILE A N 1
ATOM 2223 C CA . ILE A 1 271 ? -28.133 8.203 28.365 1.00 88.19 271 ILE A CA 1
ATOM 2224 C C . ILE A 1 271 ? -27.494 6.971 29.002 1.00 88.19 271 ILE A C 1
ATOM 2226 O O . ILE A 1 271 ? -28.027 6.452 29.989 1.00 88.19 271 ILE A O 1
ATOM 2230 N N . THR A 1 272 ? -26.321 6.582 28.501 1.00 89.25 272 THR A N 1
ATOM 2231 C CA . THR A 1 272 ? -25.394 5.647 29.158 1.00 89.25 272 THR A CA 1
ATOM 2232 C C . THR A 1 272 ? -24.091 6.362 29.502 1.00 89.25 272 THR A C 1
ATOM 2234 O O . THR A 1 272 ? -23.516 7.016 28.642 1.00 89.25 272 THR A O 1
ATOM 2237 N N . ILE A 1 273 ? -23.611 6.245 30.741 1.00 89.06 273 ILE A N 1
ATOM 2238 C CA . ILE A 1 273 ? -22.327 6.820 31.167 1.00 89.06 273 ILE A CA 1
ATOM 2239 C C . ILE A 1 273 ? -21.360 5.686 31.483 1.00 89.06 273 ILE A C 1
ATOM 2241 O O . ILE A 1 273 ? -21.623 4.870 32.371 1.00 89.06 273 ILE A O 1
ATOM 2245 N N . LEU A 1 274 ? -20.238 5.676 30.772 1.00 90.44 274 LEU A N 1
ATOM 2246 C CA . LEU A 1 274 ? -19.106 4.787 30.992 1.00 90.44 274 LEU A CA 1
ATOM 2247 C C . LEU A 1 274 ? -17.962 5.566 31.637 1.00 90.44 274 LEU A C 1
ATOM 2249 O O . LEU A 1 274 ? -17.730 6.728 31.305 1.00 90.44 274 LEU A O 1
ATOM 2253 N N . LYS A 1 275 ? -17.222 4.922 32.529 1.00 87.88 275 LYS A N 1
ATOM 2254 C CA . LYS A 1 275 ? -15.958 5.423 33.062 1.00 87.88 275 LYS A CA 1
ATOM 2255 C C . LYS A 1 275 ? -14.833 4.519 32.595 1.00 87.88 275 LYS A C 1
ATOM 2257 O O . LYS A 1 275 ? -14.895 3.306 32.764 1.00 87.88 275 LYS A O 1
ATOM 2262 N N . TYR A 1 276 ? -13.799 5.123 32.028 1.00 85.50 276 TYR A N 1
ATOM 2263 C CA . TYR A 1 276 ? -12.587 4.426 31.618 1.00 85.50 276 TYR A CA 1
ATOM 2264 C C . TYR A 1 276 ? -11.373 5.264 32.015 1.00 85.50 276 TYR A C 1
ATOM 2266 O O . TYR A 1 276 ? -11.283 6.449 31.678 1.00 85.50 276 TYR A O 1
ATOM 2274 N N . ASN A 1 277 ? -10.454 4.657 32.770 1.00 81.25 277 ASN A N 1
ATOM 2275 C CA . ASN A 1 277 ? -9.370 5.356 33.460 1.00 81.25 277 ASN A CA 1
ATOM 2276 C C . ASN A 1 277 ? -9.906 6.554 34.275 1.00 81.25 277 ASN A C 1
ATOM 2278 O O . ASN A 1 277 ? -10.731 6.386 35.176 1.00 81.25 277 ASN A O 1
ATOM 2282 N N . PHE A 1 278 ? -9.447 7.765 33.952 1.00 78.69 278 PHE A N 1
ATOM 2283 C CA . PHE A 1 278 ? -9.826 9.012 34.622 1.00 78.69 278 PHE A CA 1
ATOM 2284 C C . PHE A 1 278 ? -10.912 9.801 33.877 1.00 78.69 278 PHE A C 1
ATOM 2286 O O . PHE A 1 278 ? -11.260 10.896 34.315 1.00 78.69 278 PHE A O 1
ATOM 2293 N N . ASN A 1 279 ? -11.442 9.278 32.764 1.00 84.62 279 ASN A N 1
ATOM 2294 C CA . ASN A 1 279 ? -12.443 9.975 31.958 1.00 84.62 279 ASN A CA 1
ATOM 2295 C C . ASN A 1 279 ? -13.817 9.320 32.071 1.00 84.62 279 ASN A C 1
ATOM 2297 O O . ASN A 1 279 ? -13.963 8.123 32.337 1.00 84.62 279 ASN A O 1
ATOM 2301 N N . TYR A 1 280 ? -14.819 10.138 31.786 1.00 88.38 280 TYR A N 1
ATOM 2302 C CA . TYR A 1 280 ? -16.200 9.728 31.628 1.00 88.38 280 TYR A CA 1
ATOM 2303 C C . TYR A 1 280 ? -16.557 9.859 30.148 1.00 88.38 280 TYR A C 1
ATOM 2305 O O . TYR A 1 280 ? -16.081 10.776 29.479 1.00 88.38 280 TYR A O 1
ATOM 2313 N N . TYR A 1 281 ? -17.395 8.953 29.655 1.00 89.62 281 TYR A N 1
ATOM 2314 C CA . TYR A 1 281 ? -17.902 8.915 28.287 1.00 89.62 281 TYR A CA 1
ATOM 2315 C C . TYR A 1 281 ? -19.423 8.786 28.357 1.00 89.62 281 TYR A C 1
ATOM 2317 O O . TYR A 1 281 ? -19.945 7.821 28.915 1.00 89.62 281 TYR A O 1
ATOM 2325 N N . SER A 1 282 ? -20.139 9.786 27.846 1.00 89.94 282 SER A N 1
ATOM 2326 C CA . SER A 1 282 ? -21.601 9.841 27.865 1.00 89.94 282 SER A CA 1
ATOM 2327 C C . SER A 1 282 ? -22.101 9.474 26.484 1.00 89.94 282 SER A C 1
ATOM 2329 O O . SER A 1 282 ? -21.623 10.024 25.502 1.00 89.94 282 SER A O 1
ATOM 2331 N N . PHE A 1 283 ? -23.055 8.565 26.396 1.00 90.56 283 PHE A N 1
ATOM 2332 C CA . PHE A 1 283 ? -23.663 8.126 25.150 1.00 90.56 283 PHE A CA 1
ATOM 2333 C C . PHE A 1 283 ? -25.146 8.457 25.179 1.00 90.56 283 PHE A C 1
ATOM 2335 O O . PHE A 1 283 ? -25.784 8.240 26.206 1.00 90.56 283 PHE A O 1
ATOM 2342 N N . ASP A 1 284 ? -25.688 8.976 24.082 1.00 88.94 284 ASP A N 1
ATOM 2343 C CA . ASP A 1 284 ? -27.106 9.328 23.968 1.00 88.94 284 ASP A CA 1
ATOM 2344 C C . ASP A 1 284 ? -28.019 8.101 23.746 1.00 88.94 284 ASP A C 1
ATOM 2346 O O . ASP A 1 284 ? -27.597 6.948 23.868 1.00 88.94 284 ASP A O 1
ATOM 2350 N N . LYS A 1 285 ? -29.297 8.344 23.423 1.00 79.88 285 LYS A N 1
ATOM 2351 C CA . LYS A 1 285 ? -30.313 7.301 23.200 1.00 79.88 285 LYS A CA 1
ATOM 2352 C C . LYS A 1 285 ? -29.953 6.348 22.054 1.00 79.88 285 LYS A C 1
ATOM 2354 O O . LYS A 1 285 ? -30.312 5.175 22.101 1.00 79.88 285 LYS A O 1
ATOM 2359 N N . ASP A 1 286 ? -29.217 6.843 21.061 1.00 79.62 286 ASP A N 1
ATOM 2360 C CA . ASP A 1 286 ? -28.743 6.068 19.914 1.00 79.62 286 ASP A CA 1
ATOM 2361 C C . ASP A 1 286 ? -27.395 5.398 20.241 1.00 79.62 286 ASP A C 1
ATOM 2363 O O . ASP A 1 286 ? -26.775 4.753 19.394 1.00 79.62 286 ASP A O 1
ATOM 2367 N N . LYS A 1 287 ? -26.954 5.536 21.499 1.00 79.56 287 LYS A N 1
ATOM 2368 C CA . LYS A 1 287 ? -25.668 5.110 22.034 1.00 79.56 287 LYS A CA 1
ATOM 2369 C C . LYS A 1 287 ? -24.505 5.739 21.287 1.00 79.56 287 LYS A C 1
ATOM 2371 O O . LYS A 1 287 ? -23.472 5.101 21.118 1.00 79.56 287 LYS A O 1
ATOM 2376 N N . ILE A 1 288 ? -24.658 6.975 20.836 1.00 82.31 288 ILE A N 1
ATOM 2377 C CA . ILE A 1 288 ? -23.590 7.729 20.192 1.00 82.31 288 ILE A CA 1
ATOM 2378 C C . ILE A 1 288 ? -22.881 8.565 21.245 1.00 82.31 288 ILE A C 1
ATOM 2380 O O . ILE A 1 288 ? -23.537 9.176 22.089 1.00 82.31 288 ILE A O 1
ATOM 2384 N N . LEU A 1 289 ? -21.548 8.596 21.196 1.00 82.75 289 LEU A N 1
ATOM 2385 C CA . LEU A 1 289 ? -20.754 9.400 22.118 1.00 82.75 289 LEU A CA 1
ATOM 2386 C C . LEU A 1 289 ? -21.183 10.871 22.026 1.00 82.75 289 LEU A C 1
ATOM 2388 O O . LEU A 1 289 ? -21.059 11.517 20.985 1.00 82.75 289 LEU A O 1
ATOM 2392 N N . TYR A 1 290 ? -21.687 11.381 23.140 1.00 79.75 290 TYR A N 1
ATOM 2393 C CA . TYR A 1 290 ? -22.144 12.740 23.336 1.00 79.75 290 TYR A CA 1
ATOM 2394 C C . TYR A 1 290 ? -21.158 13.506 24.219 1.00 79.75 290 TYR A C 1
ATOM 2396 O O . TYR A 1 290 ? -20.546 12.965 25.142 1.00 79.75 290 TYR A O 1
ATOM 2404 N N . LYS A 1 291 ? -21.021 14.797 23.914 1.00 60.62 291 LYS A N 1
ATOM 2405 C CA . LYS A 1 291 ? -20.104 15.745 24.548 1.00 60.62 291 LYS A CA 1
ATOM 2406 C C . LYS A 1 291 ? -20.138 15.627 26.079 1.00 60.62 291 LYS A C 1
ATOM 2408 O O . LYS A 1 291 ? -21.174 15.863 26.695 1.00 60.62 291 LYS A O 1
ATOM 2413 N N . ILE A 1 292 ? -18.988 15.321 26.672 1.00 58.97 292 ILE A N 1
ATOM 2414 C CA . ILE A 1 292 ? -18.697 15.664 28.064 1.00 58.97 292 ILE A CA 1
ATOM 2415 C C . ILE A 1 292 ? -17.817 16.907 27.989 1.00 58.97 292 ILE A C 1
ATOM 2417 O O . ILE A 1 292 ? -16.736 16.883 27.389 1.00 58.97 292 ILE A O 1
ATOM 2421 N N . GLU A 1 293 ? -18.386 18.024 28.434 1.00 48.56 293 GLU A N 1
ATOM 2422 C CA . GLU A 1 293 ? -17.650 19.251 28.750 1.00 48.56 293 GLU A CA 1
ATOM 2423 C C . GLU A 1 293 ? -17.033 19.124 30.139 1.00 48.56 293 GLU A C 1
ATOM 2425 O O . GLU A 1 293 ? -17.735 18.609 31.041 1.00 48.56 293 GLU A O 1
#

Sequence (293 aa):
MKRILFFLLLILSINICSIATEYIVYVPNTQNENFIKSNIDVKNKSIDNICEELGYSPLLYYTWFTKDYKTTICFKILSMDIICVITTSYKDTILPLTEIEKILMNNNYDYNKAYNTSNREKNLNEGISKRLLNKSFIESIIHKKIADNKLVDNTNGYTYTFEGDYMVSYISNDGLIGYAKELKDTDLFNIIKTNAEKYNTAEKAVVDEINMQFEYMAKINMQYLSLAKSDKYNYNYALLYIDFYKPRILMSDFVKIIHDSAEVLKITPNITILKYNFNYYSFDKDKILYKIE

Radius of gyration: 26.33 Å; chains: 1; bounding box: 60×73×67 Å

pLDDT: mean 88.45, std 13.56, range [32.25, 98.5]

Secondary structure (DSSP, 8-state):
-HHHHHHHHHHHHHHHTTS---PEEEEE-SSSSSEEE-----TT--HHHHHHHTT--TTSEEEEE-TTSSEEEEEETTS--EEEEEESS--SSEE-HHHHHHHHHHTT--HHHHT-HHHHHHHHHHHHHTT--BHHHHHHHHT---BTTEEEETTTTEEEEEETTEEEEEEETTS--HHHHHTTTSHHHHHHHHHHHHH--SHHHHHHHHHHHHHHHHHS-GGGGGGGGSTTTTT-HHHHHHHHH----BHHHHHHHTTT--EEEEE-SS-EEEEETTEEEEE-TT-BEE---